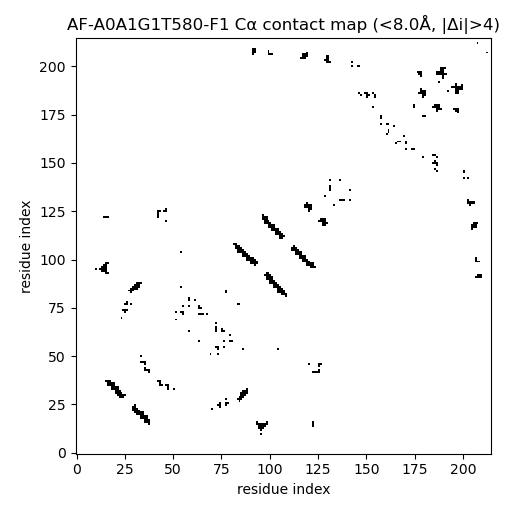Protein AF-A0A1G1T580-F1 (afdb_monomer)

Radius of gyration: 21.4 Å; Cα contacts (8 Å, |Δi|>4): 319; chains: 1; bounding box: 53×66×55 Å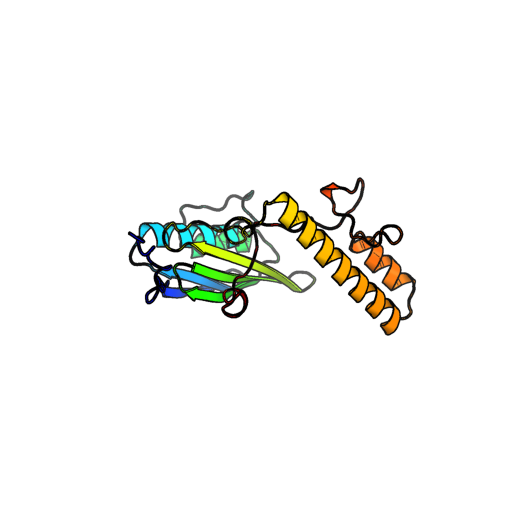

Nearest PDB structures (foldseek):
  5jen-assembly2_C  TM=5.929E-01  e=6.035E-07  Bacillus subtilis subsp. subtilis str. 168
  5jen-assembly1_A  TM=5.450E-01  e=1.549E-06  Bacillus subtilis subsp. subtilis str. 168
  4e72-assembly1_A  TM=5.969E-01  e=1.735E-05  Pseudomonas aeruginosa PAO1
  3s5t-assembly1_A-2  TM=5.469E-01  e=2.330E-05  Bacteroides fragilis NCTC 9343
  3cyg-assembly3_B  TM=5.673E-01  e=5.011E-05  Fervidobacterium nodosum Rt17-B1

Solvent-accessible surface area (backbone atoms only — not comparable to full-atom values): 12231 Å² total; per-residue (Å²): 138,83,79,81,74,82,70,85,76,78,81,64,94,42,54,58,69,50,74,43,80,49,71,54,76,45,94,82,22,42,39,37,41,77,38,53,42,45,94,57,53,71,32,20,53,48,36,38,52,50,53,52,44,64,73,36,46,93,44,65,95,46,96,63,59,84,84,50,55,72,70,52,36,48,39,49,35,41,68,72,37,89,28,45,34,32,34,41,65,46,84,48,30,66,46,70,29,32,38,15,35,39,37,43,38,34,29,54,58,102,56,79,49,74,47,78,46,40,44,28,29,36,62,84,73,32,44,74,47,34,47,61,77,75,44,94,53,56,64,70,59,47,52,51,51,51,54,51,50,51,19,52,51,50,52,51,51,54,52,49,50,44,71,75,65,67,46,66,63,62,50,49,50,52,32,60,72,50,17,48,37,82,88,79,62,33,57,38,32,36,92,81,36,96,86,72,30,22,81,69,85,62,54,64,52,49,78,48,37,72,82,69,70,78,115

pLDDT: mean 81.54, std 15.47, range [24.22, 96.5]

Secondary structure (DSSP, 8-state):
----PPPPPPP-S----EEEEEEEE-SS-EEEEEEEE-SSHHHHHHHHHHHHHHHHGGGTTS---TTS-HHHHHHHHHHH-TTEEEEEEEEEEEETTEEEEEEEEEEESSSEEEEEEEEEEETTT-PBPPHHHHSSS-HHHHHHHHHHHHHHHHHHHHHHHHHHH--HHHHHHHHHHTTEETTTTEE-BTTT-SS--BPPPPTT-----TTTS--

Foldseek 3Di:
DDDDDDDPDDDDFAFFWDWDWDWDDADQATETFTQTDGPPVVLSVLLVLVRLCVQLVVQPVPDQDPVDDSVSSNNVSCVVQVFWHYKDKDFQDTTRQKTKMWIWTWGHDPDTDIDIFIWMARNVRNDTDFLCNVDPDDPVVVLVVVQVVVLVVLLVVLVVCCVPPVDPVVSVVSCVQACQDPVVSGFADPVRDPPDGHDRDGRSTDGDHPVNVPD

Mean predicted aligned error: 9.69 Å

Sequence (215 aa):
MLVAMPGPAQPGPGLQAHVVTFSGKGRGATFKLPQVALENRAVAELINRRLLRRVIAPNVDSPIDTTGTPAQQIRQAAALDCCFSGVHYTVLLNQGALLSLELNLEYQGAYYYERTDHITFDLNTGRILTLADVVSDFPKALSGRLRGAISRRMAEEIAQAAADYGDSATVADLRQRFGWDARTRQVVFARDARQAGATEPDLNEFALSPQAVLL

Structure (mmCIF, N/CA/C/O backbone):
data_AF-A0A1G1T580-F1
#
_entry.id   AF-A0A1G1T580-F1
#
loop_
_atom_site.group_PDB
_atom_site.id
_atom_site.type_symbol
_atom_site.label_atom_id
_atom_site.label_alt_id
_atom_site.label_comp_id
_atom_site.label_asym_id
_atom_site.label_entity_id
_atom_site.label_seq_id
_atom_site.pdbx_PDB_ins_code
_atom_site.Cartn_x
_atom_site.Cartn_y
_atom_site.Cartn_z
_atom_site.occupancy
_atom_site.B_iso_or_equiv
_atom_site.auth_seq_id
_atom_site.auth_comp_id
_atom_site.auth_asym_id
_atom_site.auth_atom_id
_atom_site.pdbx_PDB_model_num
ATOM 1 N N . MET A 1 1 ? -27.446 -44.535 -3.204 1.00 34.50 1 MET A N 1
ATOM 2 C CA . MET A 1 1 ? -27.743 -43.523 -2.171 1.00 34.50 1 MET A CA 1
ATOM 3 C C . MET A 1 1 ? -26.742 -42.390 -2.367 1.00 34.50 1 MET A C 1
ATOM 5 O O . MET A 1 1 ? -25.587 -42.545 -2.003 1.00 34.50 1 MET A O 1
ATOM 9 N N . LEU A 1 2 ? -27.133 -41.346 -3.103 1.00 24.22 2 LEU A N 1
ATOM 10 C CA . LEU A 1 2 ? -26.281 -40.200 -3.445 1.00 24.22 2 LEU A CA 1
ATOM 11 C C . LEU A 1 2 ? -26.507 -39.115 -2.392 1.00 24.22 2 LEU A C 1
ATOM 13 O O . LEU A 1 2 ? -27.619 -38.612 -2.253 1.00 24.22 2 LEU A O 1
ATOM 17 N N . VAL A 1 3 ? -25.463 -38.808 -1.625 1.00 27.81 3 VAL A N 1
ATOM 18 C CA . VAL A 1 3 ? -25.454 -37.693 -0.678 1.00 27.81 3 VAL A CA 1
ATOM 19 C C . VAL A 1 3 ? -25.242 -36.418 -1.487 1.00 27.81 3 VAL A C 1
ATOM 21 O O . VAL A 1 3 ? -24.219 -36.270 -2.154 1.00 27.81 3 VAL A O 1
ATOM 24 N N . ALA A 1 4 ? -26.222 -35.517 -1.456 1.00 28.11 4 ALA A N 1
ATOM 25 C CA . ALA A 1 4 ? -26.069 -34.174 -1.990 1.00 28.11 4 ALA A CA 1
ATOM 26 C C . ALA A 1 4 ? -25.011 -33.443 -1.154 1.00 28.11 4 ALA A C 1
ATOM 28 O O . ALA A 1 4 ? -25.202 -33.230 0.044 1.00 28.11 4 ALA A O 1
ATOM 29 N N . MET A 1 5 ? -23.883 -33.089 -1.770 1.00 29.64 5 MET A N 1
ATOM 30 C CA . MET A 1 5 ? -22.954 -32.146 -1.156 1.00 29.64 5 MET A CA 1
ATOM 31 C C . MET A 1 5 ? -23.607 -30.759 -1.192 1.00 29.64 5 MET A C 1
ATOM 33 O O . MET A 1 5 ? -24.089 -30.360 -2.256 1.00 29.64 5 MET A O 1
ATOM 37 N N . PRO A 1 6 ? -23.666 -30.024 -0.068 1.00 34.38 6 PRO A N 1
ATOM 38 C CA . PRO A 1 6 ? -24.144 -28.653 -0.090 1.00 34.38 6 PRO A CA 1
ATOM 39 C C . PRO A 1 6 ? -23.208 -27.837 -0.984 1.00 34.38 6 PRO A C 1
ATOM 41 O O . PRO A 1 6 ? -21.993 -27.827 -0.781 1.00 34.38 6 PRO A O 1
ATOM 44 N N . GLY A 1 7 ? -23.778 -27.193 -2.005 1.00 37.06 7 GLY A N 1
ATOM 45 C CA . GLY A 1 7 ? -23.057 -26.213 -2.809 1.00 37.06 7 GLY A CA 1
ATOM 46 C C . GLY A 1 7 ? -22.504 -25.093 -1.919 1.00 37.06 7 GLY A C 1
ATOM 47 O O . GLY A 1 7 ? -23.034 -24.872 -0.823 1.00 37.06 7 GLY A O 1
ATOM 48 N N . PRO A 1 8 ? -21.440 -24.395 -2.352 1.00 37.09 8 PRO A N 1
ATOM 49 C CA . PRO A 1 8 ? -20.895 -23.274 -1.599 1.00 37.09 8 PRO A CA 1
ATOM 50 C C . PRO A 1 8 ? -22.020 -22.280 -1.307 1.00 37.09 8 PRO A C 1
ATOM 52 O O . PRO A 1 8 ? -22.732 -21.841 -2.212 1.00 37.09 8 PRO A O 1
ATOM 55 N N . ALA A 1 9 ? -22.214 -21.990 -0.021 1.00 37.44 9 ALA A N 1
ATOM 56 C CA . ALA A 1 9 ? -23.203 -21.032 0.437 1.00 37.44 9 ALA A CA 1
ATOM 57 C C . ALA A 1 9 ? -22.979 -19.698 -0.287 1.00 37.44 9 ALA A C 1
ATOM 59 O O . ALA A 1 9 ? -21.862 -19.176 -0.290 1.00 37.44 9 ALA A O 1
ATOM 60 N N . GLN A 1 10 ? -24.034 -19.146 -0.892 1.00 38.28 10 GLN A N 1
ATOM 61 C CA . GLN A 1 10 ? -24.011 -17.755 -1.336 1.00 38.28 10 GLN A CA 1
ATOM 62 C C . GLN A 1 10 ? -23.632 -16.885 -0.129 1.00 38.28 10 GLN A C 1
ATOM 64 O O . GLN A 1 10 ? -24.277 -17.014 0.919 1.00 38.28 10 GLN A O 1
ATOM 69 N N . PRO A 1 11 ? -22.599 -16.030 -0.229 1.00 43.38 11 PRO A N 1
ATOM 70 C CA . PRO A 1 11 ? -22.251 -15.145 0.866 1.00 43.38 11 PRO A CA 1
ATOM 71 C C . PRO A 1 11 ? -23.457 -14.240 1.125 1.00 43.38 11 PRO A C 1
ATOM 73 O O . PRO A 1 11 ? -23.958 -13.582 0.212 1.00 43.38 11 PRO A O 1
ATOM 76 N N . GLY A 1 12 ? -23.945 -14.238 2.370 1.00 41.88 12 GLY A N 1
ATOM 77 C CA . GLY A 1 12 ? -24.905 -13.239 2.839 1.00 41.88 12 GLY A CA 1
ATOM 78 C C . GLY A 1 12 ? -24.344 -11.819 2.669 1.00 41.88 12 GLY A C 1
ATOM 79 O O . GLY A 1 12 ? -23.228 -11.664 2.169 1.00 41.88 12 GLY A O 1
ATOM 80 N N . PRO A 1 13 ? -25.067 -10.762 3.084 1.00 49.81 13 PRO A N 1
ATOM 81 C CA . PRO A 1 13 ? -24.504 -9.413 3.111 1.00 49.81 13 PRO A CA 1
ATOM 82 C C . PRO A 1 13 ? -23.269 -9.436 4.022 1.00 49.81 13 PRO A C 1
ATOM 84 O O . PRO A 1 13 ? -23.378 -9.446 5.244 1.00 49.81 13 PRO A O 1
ATOM 87 N N . GLY A 1 14 ? -22.097 -9.613 3.410 1.00 67.31 14 GLY A N 1
ATOM 88 C CA . GLY A 1 14 ? -20.874 -9.967 4.116 1.00 67.31 14 GLY A CA 1
ATOM 89 C C . GLY A 1 14 ? -20.442 -8.834 5.030 1.00 67.31 14 GLY A C 1
ATOM 90 O O . GLY A 1 14 ? -20.785 -7.684 4.778 1.00 67.31 14 GLY A O 1
ATOM 91 N N . LEU A 1 15 ? -19.677 -9.157 6.073 1.00 83.12 15 LEU A N 1
ATOM 92 C CA . LEU A 1 15 ? -19.105 -8.184 7.005 1.00 83.12 15 LEU A CA 1
ATOM 93 C C . LEU A 1 15 ? -18.489 -6.991 6.245 1.00 83.12 15 LEU A C 1
ATOM 95 O O . LEU A 1 15 ? -17.664 -7.189 5.349 1.00 83.12 15 LEU A O 1
ATOM 99 N N . GLN A 1 16 ? -18.898 -5.773 6.608 1.00 91.06 16 GLN A N 1
ATOM 100 C CA . GLN A 1 16 ? -18.379 -4.509 6.076 1.00 91.06 16 GLN A CA 1
ATOM 101 C C . GLN A 1 16 ? -17.886 -3.632 7.223 1.00 91.06 16 GLN A C 1
ATOM 103 O O . GLN A 1 16 ? -18.484 -3.592 8.299 1.00 91.06 16 GLN A O 1
ATOM 108 N N . ALA A 1 17 ? -16.797 -2.911 6.983 1.00 93.12 17 ALA A N 1
ATOM 109 C CA . ALA A 1 17 ? -16.289 -1.909 7.902 1.00 93.12 17 ALA A CA 1
ATOM 110 C C . ALA A 1 17 ? -17.049 -0.589 7.753 1.00 93.12 17 ALA A C 1
ATOM 112 O O . ALA A 1 17 ? -17.342 -0.155 6.641 1.00 93.12 17 ALA A O 1
ATOM 113 N N . HIS A 1 18 ? -17.278 0.117 8.857 1.00 95.94 18 HIS A N 1
ATOM 114 C CA . HIS A 1 18 ? -17.601 1.537 8.787 1.00 95.94 18 HIS A CA 1
ATOM 115 C C . HIS A 1 18 ? -16.294 2.333 8.805 1.00 95.94 18 HIS A C 1
ATOM 117 O O . HIS A 1 18 ? -15.569 2.316 9.800 1.00 95.94 18 HIS A O 1
ATOM 123 N N . VAL A 1 19 ? -15.970 3.006 7.700 1.00 95.00 19 VAL A N 1
ATOM 124 C CA . VAL A 1 19 ? -14.721 3.766 7.550 1.00 95.00 19 VAL A CA 1
ATOM 125 C C . VAL A 1 19 ? -15.020 5.256 7.666 1.00 95.00 19 VAL A C 1
ATOM 127 O O . VAL A 1 19 ? -15.794 5.799 6.881 1.00 95.00 19 VAL A O 1
ATOM 130 N N . VAL A 1 20 ? -14.404 5.923 8.641 1.00 93.94 20 VAL A N 1
ATOM 131 C CA . VAL A 1 20 ? -14.486 7.380 8.810 1.00 93.94 20 VAL A CA 1
ATOM 132 C C . VAL A 1 20 ? -13.135 8.028 8.582 1.00 93.94 20 VAL A C 1
ATOM 134 O O . VAL A 1 20 ? -12.090 7.472 8.909 1.00 93.94 20 VAL A O 1
ATOM 137 N N . THR A 1 21 ? -13.153 9.244 8.053 1.00 93.38 21 THR A N 1
ATOM 138 C CA . THR A 1 21 ? -11.927 10.003 7.825 1.00 93.38 21 THR A CA 1
ATOM 139 C C . THR A 1 21 ? -11.492 10.712 9.099 1.00 93.38 21 THR A C 1
ATOM 141 O O . THR A 1 21 ? -12.159 11.628 9.577 1.00 93.38 21 THR A O 1
ATOM 144 N N . PHE A 1 22 ? -10.313 10.359 9.596 1.00 88.81 22 PHE A N 1
ATOM 145 C CA . PHE A 1 22 ? -9.586 11.153 10.573 1.00 88.81 22 PHE A CA 1
ATOM 146 C C . PHE A 1 22 ? -8.736 12.198 9.858 1.00 88.81 22 PHE A C 1
ATOM 148 O O . PHE A 1 22 ? -7.773 11.858 9.171 1.00 88.81 22 PHE A O 1
ATOM 155 N N . SER A 1 23 ? -9.102 13.470 10.011 1.00 90.12 23 SER A N 1
ATOM 156 C CA . SER A 1 23 ? -8.383 14.584 9.392 1.00 90.12 23 SER A CA 1
ATOM 157 C C . SER A 1 23 ? -7.586 15.386 10.410 1.00 90.12 23 SER A C 1
ATOM 159 O O . SER A 1 23 ? -8.013 15.567 11.550 1.00 90.12 23 SER A O 1
ATOM 161 N N . GLY A 1 24 ? -6.470 15.957 9.975 1.00 84.62 24 GLY A N 1
ATOM 162 C CA . GLY A 1 24 ? -5.762 16.964 10.750 1.00 84.62 24 GLY A CA 1
ATOM 163 C C . GLY A 1 24 ? -4.654 17.651 9.969 1.00 84.62 24 GLY A C 1
ATOM 164 O O . GLY A 1 24 ? -4.470 17.437 8.770 1.00 84.62 24 GLY A O 1
ATOM 165 N N . LYS A 1 25 ? -3.949 18.543 10.667 1.00 81.25 25 LYS A N 1
ATOM 166 C CA . LYS A 1 25 ? -2.855 19.346 10.120 1.00 81.25 25 LYS A CA 1
ATOM 167 C C . LYS A 1 25 ? -1.627 19.261 11.026 1.00 81.25 25 LYS A C 1
ATOM 169 O O . LYS A 1 25 ? -1.751 19.188 12.253 1.00 81.25 25 LYS A O 1
ATOM 174 N N . GLY A 1 26 ? -0.456 19.249 10.403 1.00 71.00 26 GLY A N 1
ATOM 175 C CA . GLY A 1 26 ? 0.866 19.326 11.017 1.00 71.00 26 GLY A CA 1
ATOM 176 C C . GLY A 1 26 ? 1.645 20.538 10.503 1.00 71.00 26 GLY A C 1
ATOM 177 O O . GLY A 1 26 ? 1.070 21.465 9.933 1.00 71.00 26 GLY A O 1
ATOM 178 N N . ARG A 1 27 ? 2.964 20.546 10.715 1.00 68.69 27 ARG A N 1
ATOM 179 C CA . ARG A 1 27 ? 3.854 21.636 10.290 1.00 68.69 27 ARG A CA 1
ATOM 180 C C . ARG A 1 27 ? 4.049 21.590 8.767 1.00 68.69 27 ARG A C 1
ATOM 182 O O . ARG A 1 27 ? 5.009 21.011 8.294 1.00 68.69 27 ARG A O 1
ATOM 189 N N . GLY A 1 28 ? 3.097 22.144 8.017 1.00 73.44 28 GLY A N 1
ATOM 190 C CA . GLY A 1 28 ? 3.087 22.112 6.547 1.00 73.44 28 GLY A CA 1
ATOM 191 C C . GLY A 1 28 ? 2.419 20.875 5.936 1.00 73.44 28 GLY A C 1
ATOM 192 O O . GLY A 1 28 ? 2.127 20.893 4.748 1.00 73.44 28 GLY A O 1
ATOM 193 N N . ALA A 1 29 ? 2.099 19.857 6.742 1.00 80.69 29 ALA A N 1
ATOM 194 C CA . ALA A 1 29 ? 1.454 18.635 6.270 1.00 80.69 29 ALA A CA 1
ATOM 195 C C . ALA A 1 29 ? -0.058 18.596 6.548 1.00 80.69 29 ALA A C 1
ATOM 197 O O . ALA A 1 29 ? -0.518 19.047 7.605 1.00 80.69 29 ALA A O 1
ATOM 198 N N . THR A 1 30 ? -0.836 17.987 5.653 1.00 87.12 30 THR A N 1
ATOM 199 C CA . THR A 1 30 ? -2.247 17.645 5.906 1.00 87.12 30 THR A CA 1
ATOM 200 C C . THR A 1 30 ? -2.447 16.140 5.867 1.00 87.12 30 THR A C 1
ATOM 202 O O . THR A 1 30 ? -1.880 15.455 5.030 1.00 87.12 30 THR A O 1
ATOM 205 N N . PHE A 1 31 ? -3.245 15.592 6.775 1.00 86.88 31 PHE A N 1
ATOM 206 C CA . PHE A 1 31 ? -3.490 14.153 6.799 1.00 86.88 31 PHE A CA 1
ATOM 207 C C . PHE A 1 31 ? -4.982 13.864 6.801 1.00 86.88 31 PHE A C 1
ATOM 209 O O . PHE A 1 31 ? -5.742 14.495 7.536 1.00 86.88 31 PHE A O 1
ATOM 216 N N . LYS A 1 32 ? -5.378 12.896 5.975 1.00 91.81 32 LYS A N 1
ATOM 217 C CA . LYS A 1 32 ? -6.684 12.243 5.945 1.00 91.81 32 LYS A CA 1
ATOM 218 C C . LYS A 1 32 ? -6.428 10.743 6.014 1.00 91.81 32 LYS A C 1
ATOM 220 O O . LYS A 1 32 ? -5.985 10.151 5.036 1.00 91.81 32 LYS A O 1
ATOM 225 N N . LEU A 1 33 ? -6.687 10.143 7.168 1.00 90.75 33 LEU A N 1
ATOM 226 C CA . LEU A 1 33 ? -6.479 8.717 7.393 1.00 90.75 33 LEU A CA 1
ATOM 227 C C . LEU A 1 33 ? -7.797 7.975 7.584 1.00 90.75 33 LEU A C 1
ATOM 229 O O . LEU A 1 33 ? -8.714 8.529 8.197 1.00 90.75 33 LEU A O 1
ATOM 233 N N . PRO A 1 34 ? -7.884 6.717 7.130 1.00 94.62 34 PRO A N 1
ATOM 234 C CA . PRO A 1 34 ? -9.024 5.878 7.442 1.00 94.62 34 PRO A CA 1
ATOM 235 C C . PRO A 1 34 ? -8.996 5.477 8.920 1.00 94.62 34 PRO A C 1
ATOM 237 O O . PRO A 1 34 ? -7.970 5.050 9.449 1.00 94.62 34 PRO A O 1
ATOM 240 N N . GLN A 1 35 ? -10.144 5.596 9.579 1.00 94.62 35 GLN A N 1
ATOM 241 C CA . GLN A 1 35 ? -10.445 4.980 10.866 1.00 94.62 35 GLN A CA 1
ATOM 242 C C . GLN A 1 35 ? -11.556 3.962 10.656 1.00 94.62 35 GLN A C 1
ATOM 244 O O . GLN A 1 35 ? -12.660 4.294 10.226 1.00 94.62 35 GLN A O 1
ATOM 249 N N . VAL A 1 36 ? -11.245 2.714 10.961 1.00 96.12 36 VAL A N 1
ATOM 250 C CA . VAL A 1 36 ? -12.121 1.562 10.815 1.00 96.12 36 VAL A CA 1
ATOM 251 C C . VAL A 1 36 ? -12.891 1.349 12.110 1.00 96.12 36 VAL A C 1
ATOM 253 O O . VAL A 1 36 ? -12.304 1.277 13.189 1.00 96.12 36 VAL A O 1
ATOM 256 N N . ALA A 1 37 ? -14.207 1.222 11.995 1.00 95.31 37 ALA A N 1
ATOM 257 C CA . ALA A 1 37 ? -15.099 0.774 13.050 1.00 95.31 37 ALA A CA 1
ATOM 258 C C . ALA A 1 37 ? -15.763 -0.546 12.633 1.00 95.31 37 ALA A C 1
ATOM 260 O O . ALA A 1 37 ? -16.237 -0.696 11.506 1.00 95.31 37 ALA A O 1
ATOM 261 N N . LEU A 1 38 ? -15.777 -1.501 13.563 1.00 93.75 38 LEU A N 1
ATOM 262 C CA . LEU A 1 38 ? -16.367 -2.832 13.428 1.00 93.75 38 LEU A CA 1
ATOM 263 C C . LEU A 1 38 ? -17.112 -3.178 14.717 1.00 93.75 38 LEU A C 1
ATOM 265 O O . LEU A 1 38 ? -16.808 -2.626 15.778 1.00 93.75 38 LEU A O 1
ATOM 269 N N . GLU A 1 39 ? -18.031 -4.140 14.638 1.00 93.12 39 GLU A N 1
ATOM 270 C CA . GLU A 1 39 ? -18.675 -4.721 15.824 1.00 93.12 39 GLU A CA 1
ATOM 271 C C . GLU A 1 39 ? -17.628 -5.292 16.792 1.00 93.12 39 GLU A C 1
ATOM 273 O O . GLU A 1 39 ? -17.653 -5.019 17.995 1.00 93.12 39 GLU A O 1
ATOM 278 N N . ASN A 1 40 ? -16.632 -6.006 16.254 1.00 93.12 40 ASN A N 1
ATOM 279 C CA . ASN A 1 40 ? -15.463 -6.427 17.013 1.00 93.12 40 ASN A CA 1
ATOM 280 C C . ASN A 1 40 ? -14.465 -5.265 17.160 1.00 93.12 40 ASN A C 1
ATOM 282 O O . ASN A 1 40 ? -13.594 -5.040 16.313 1.00 93.12 40 ASN A O 1
ATOM 286 N N . ARG A 1 41 ? -14.574 -4.541 18.279 1.00 95.19 41 ARG A N 1
ATOM 287 C CA . ARG A 1 41 ? -13.719 -3.383 18.590 1.00 95.19 41 ARG A CA 1
ATOM 288 C C . ARG A 1 41 ? -12.228 -3.716 18.635 1.00 95.19 41 ARG A C 1
ATOM 290 O O . ARG A 1 41 ? -11.428 -2.928 18.145 1.00 95.19 41 ARG A O 1
ATOM 297 N N . ALA A 1 42 ? -11.850 -4.884 19.154 1.00 95.31 42 ALA A N 1
ATOM 298 C CA . ALA A 1 42 ? -10.443 -5.281 19.236 1.00 95.31 42 ALA A CA 1
ATOM 299 C C . ALA A 1 42 ? -9.817 -5.452 17.840 1.00 95.31 42 ALA A C 1
ATOM 301 O O . ALA A 1 42 ? -8.666 -5.068 17.614 1.00 95.31 42 ALA A O 1
ATOM 302 N N . VAL A 1 43 ? -10.593 -5.979 16.886 1.00 95.25 43 VAL A N 1
ATOM 303 C CA . VAL A 1 43 ? -10.175 -6.093 15.484 1.00 95.25 43 VAL A CA 1
ATOM 304 C C . VAL A 1 43 ? -10.067 -4.714 14.832 1.00 95.25 43 VAL A C 1
ATOM 306 O O . VAL A 1 43 ? -9.050 -4.422 14.204 1.00 95.25 43 VAL A O 1
ATOM 309 N N . ALA A 1 44 ? -11.047 -3.831 15.044 1.00 95.06 44 ALA A N 1
ATOM 310 C CA . ALA A 1 44 ? -10.988 -2.450 14.561 1.00 95.06 44 ALA A CA 1
ATOM 311 C C . ALA A 1 44 ? -9.749 -1.697 15.089 1.00 95.06 44 ALA A C 1
ATOM 313 O O . ALA A 1 44 ? -9.010 -1.088 14.317 1.00 95.06 44 ALA A O 1
ATOM 314 N N . GLU A 1 45 ? -9.454 -1.795 16.388 1.00 94.25 45 GLU A N 1
ATOM 315 C CA . GLU A 1 45 ? -8.258 -1.203 17.003 1.00 94.25 45 GLU A CA 1
ATOM 316 C C . GLU A 1 45 ? -6.954 -1.767 16.430 1.00 94.25 45 GLU A C 1
ATOM 318 O O . GLU A 1 45 ? -5.962 -1.050 16.275 1.00 94.25 45 GLU A O 1
ATOM 323 N N . LEU A 1 46 ? -6.916 -3.065 16.126 1.00 94.81 46 LEU A N 1
ATOM 324 C CA . LEU A 1 46 ? -5.763 -3.689 15.487 1.00 94.81 46 LEU A CA 1
ATOM 325 C C . LEU A 1 46 ? -5.547 -3.153 14.064 1.00 94.81 46 LEU A C 1
ATOM 327 O O . LEU A 1 46 ? -4.413 -2.812 13.720 1.00 94.81 46 LEU A O 1
ATOM 331 N N . ILE A 1 47 ? -6.615 -3.031 13.271 1.00 95.88 47 ILE A N 1
ATOM 332 C CA . ILE A 1 47 ? -6.570 -2.451 11.921 1.00 95.88 47 ILE A CA 1
ATOM 333 C C . ILE A 1 47 ? -6.096 -0.993 11.986 1.00 95.88 47 ILE A C 1
ATOM 335 O O . ILE A 1 47 ? -5.123 -0.637 11.323 1.00 95.88 47 ILE A O 1
ATOM 339 N N . ASN A 1 48 ? -6.691 -0.170 12.852 1.00 95.31 48 ASN A N 1
ATOM 340 C CA . ASN A 1 48 ? -6.333 1.246 12.993 1.00 95.31 48 ASN A CA 1
ATOM 341 C C . ASN A 1 48 ? -4.877 1.448 13.430 1.00 95.31 48 ASN A C 1
ATOM 343 O O . ASN A 1 48 ? -4.188 2.325 12.909 1.00 95.31 48 ASN A O 1
ATOM 347 N N . ARG A 1 49 ? -4.362 0.605 14.337 1.00 91.69 49 ARG A N 1
ATOM 348 C CA . ARG A 1 49 ? -2.937 0.626 14.715 1.00 91.69 49 ARG A CA 1
ATOM 349 C C . ARG A 1 49 ? -2.023 0.270 13.547 1.00 91.69 49 ARG A C 1
ATOM 351 O O . ARG A 1 49 ? -0.964 0.875 13.407 1.00 91.69 49 ARG A O 1
ATOM 358 N N . ARG A 1 50 ? -2.404 -0.702 12.714 1.00 92.44 50 ARG A N 1
ATOM 359 C CA . ARG A 1 50 ? -1.635 -1.093 11.521 1.00 92.44 50 ARG A CA 1
ATOM 360 C C . ARG A 1 50 ? -1.637 0.004 10.456 1.00 92.44 50 ARG A C 1
ATOM 362 O O . ARG A 1 50 ? -0.576 0.304 9.919 1.00 92.44 50 ARG A O 1
ATOM 369 N N . LEU A 1 51 ? -2.784 0.642 10.221 1.00 92.94 51 LEU A N 1
ATOM 370 C CA . LEU A 1 51 ? -2.910 1.797 9.329 1.00 92.94 51 LEU A CA 1
ATOM 371 C C . LEU A 1 51 ? -2.021 2.957 9.782 1.00 92.94 51 LEU A C 1
ATOM 373 O O . LEU A 1 51 ? -1.225 3.462 8.996 1.00 92.94 51 LEU A O 1
ATOM 377 N N . LEU A 1 52 ? -2.086 3.321 11.067 1.00 90.44 52 LEU A N 1
ATOM 378 C CA . LEU A 1 52 ? -1.225 4.360 11.629 1.00 90.44 52 LEU A CA 1
ATOM 379 C C . LEU A 1 52 ? 0.255 4.012 11.453 1.00 90.44 52 LEU A C 1
ATOM 381 O O . LEU A 1 52 ? 1.023 4.849 10.987 1.00 90.44 52 LEU A O 1
ATOM 385 N N . ARG A 1 53 ? 0.640 2.765 11.763 1.00 88.00 53 ARG A N 1
ATOM 386 C CA . ARG A 1 53 ? 2.011 2.282 11.566 1.00 88.00 53 ARG A CA 1
ATOM 387 C C . ARG A 1 53 ? 2.468 2.419 10.121 1.00 88.00 53 ARG A C 1
ATOM 389 O O . ARG A 1 53 ? 3.581 2.871 9.933 1.00 88.00 53 ARG A O 1
ATOM 396 N N . ARG A 1 54 ? 1.64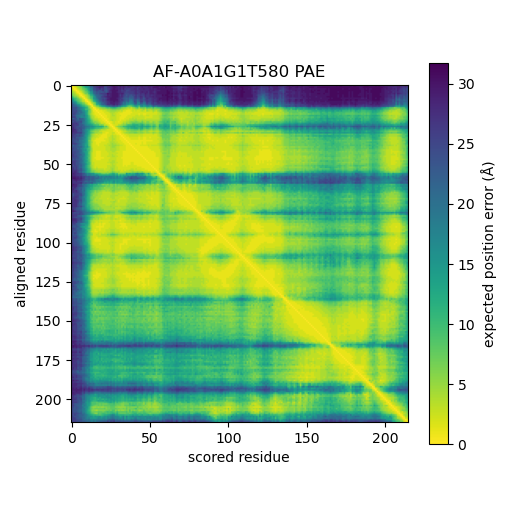9 2.088 9.117 1.00 87.38 54 ARG A N 1
ATOM 397 C CA . ARG A 1 54 ? 2.042 2.203 7.696 1.00 87.38 54 ARG A CA 1
ATOM 398 C C . ARG A 1 54 ? 2.396 3.642 7.306 1.00 87.38 54 ARG A C 1
ATOM 400 O O . ARG A 1 54 ? 3.355 3.856 6.575 1.00 87.38 54 ARG A O 1
ATOM 407 N N . VAL A 1 55 ? 1.674 4.615 7.860 1.00 85.00 55 VAL A N 1
ATOM 408 C CA . VAL A 1 55 ? 1.885 6.049 7.608 1.00 85.00 55 VAL A CA 1
ATOM 409 C C . VAL A 1 55 ? 3.153 6.560 8.291 1.00 85.00 55 VAL A C 1
ATOM 411 O O . VAL A 1 55 ? 3.891 7.340 7.702 1.00 85.00 55 VAL A O 1
ATOM 414 N N . ILE A 1 56 ? 3.432 6.116 9.521 1.00 82.31 56 ILE A N 1
ATOM 415 C CA . ILE A 1 56 ? 4.614 6.565 10.278 1.00 82.31 56 ILE A CA 1
ATOM 416 C C . ILE A 1 56 ? 5.866 5.707 10.022 1.00 82.31 56 ILE A C 1
ATOM 418 O O . ILE A 1 56 ? 6.968 6.127 10.367 1.00 82.31 56 ILE A O 1
ATOM 422 N N . ALA A 1 57 ? 5.716 4.522 9.417 1.00 70.62 57 ALA A N 1
ATOM 423 C CA . ALA A 1 57 ? 6.785 3.545 9.215 1.00 70.62 57 ALA A CA 1
ATOM 424 C C . ALA A 1 57 ? 7.979 4.011 8.366 1.00 70.62 57 ALA A C 1
ATOM 426 O O . ALA A 1 57 ? 9.076 3.527 8.619 1.00 70.62 57 ALA A O 1
ATOM 427 N N . PRO A 1 58 ? 7.865 4.958 7.419 1.00 64.62 58 PRO A N 1
ATOM 428 C CA . PRO A 1 58 ? 9.055 5.510 6.768 1.00 64.62 58 PRO A CA 1
ATOM 429 C C . PRO A 1 58 ? 10.067 6.113 7.762 1.00 64.62 58 PRO A C 1
ATOM 431 O O . PRO A 1 58 ? 11.227 6.293 7.417 1.00 64.62 58 PRO A O 1
ATOM 434 N N . ASN A 1 59 ? 9.642 6.355 9.010 1.00 56.22 59 ASN A N 1
ATOM 435 C CA . ASN A 1 59 ? 10.432 6.914 10.097 1.00 56.22 59 ASN A CA 1
ATOM 436 C C . ASN A 1 59 ? 10.581 5.964 11.314 1.00 56.22 59 ASN A C 1
ATOM 438 O O . ASN A 1 59 ? 10.874 6.464 12.397 1.00 56.22 59 ASN A O 1
ATOM 442 N N . VAL A 1 60 ? 10.360 4.632 11.214 1.00 51.78 60 VAL A N 1
ATOM 443 C CA . VAL A 1 60 ? 10.375 3.744 12.419 1.00 51.78 60 VAL A CA 1
ATOM 444 C C . VAL A 1 60 ? 11.704 3.743 13.178 1.00 51.78 60 VAL A C 1
ATOM 446 O O . VAL A 1 60 ? 11.700 3.505 14.383 1.00 51.78 60 VAL A O 1
ATOM 449 N N . ASP A 1 61 ? 12.820 4.014 12.497 1.00 56.28 61 ASP A N 1
ATOM 450 C CA . ASP A 1 61 ? 14.144 4.092 13.130 1.00 56.28 61 ASP A CA 1
ATOM 451 C C . ASP A 1 61 ? 14.355 5.411 13.901 1.00 56.28 61 ASP A C 1
ATOM 453 O O . ASP A 1 61 ? 15.370 5.601 14.570 1.00 56.28 61 ASP A O 1
ATOM 457 N N . SER A 1 62 ? 13.387 6.329 13.829 1.00 59.28 62 SER A N 1
ATOM 458 C CA . SER A 1 62 ? 13.369 7.594 14.561 1.00 59.28 62 SER A CA 1
ATOM 459 C C . SER A 1 62 ? 12.469 7.512 15.805 1.00 59.28 62 SER A C 1
ATOM 461 O O . SER A 1 62 ? 11.496 6.755 15.823 1.00 59.28 62 SER A O 1
ATOM 463 N N . PRO A 1 63 ? 12.745 8.296 16.864 1.00 67.06 63 PRO A N 1
ATOM 464 C CA . PRO A 1 63 ? 12.035 8.209 18.138 1.00 67.06 63 PRO A CA 1
ATOM 465 C C . PRO A 1 63 ? 10.621 8.809 18.042 1.00 67.06 63 PRO A C 1
ATOM 467 O O . PRO A 1 63 ? 10.380 9.936 18.470 1.00 67.06 63 PRO A O 1
ATOM 470 N N . ILE A 1 64 ? 9.673 8.063 17.475 1.00 76.44 64 ILE A N 1
ATOM 471 C CA . ILE A 1 64 ? 8.246 8.399 17.530 1.00 76.44 64 ILE A CA 1
ATOM 472 C C . ILE A 1 64 ? 7.671 7.844 18.832 1.00 76.44 64 ILE A C 1
ATOM 474 O O . ILE A 1 64 ? 7.759 6.647 19.113 1.00 76.44 64 ILE A O 1
ATOM 478 N N . ASP A 1 65 ? 7.036 8.707 19.621 1.00 79.56 65 ASP A N 1
ATOM 479 C CA . ASP A 1 65 ? 6.319 8.295 20.822 1.00 79.56 65 ASP A CA 1
ATOM 480 C C . ASP A 1 65 ? 5.033 7.548 20.443 1.00 79.56 65 ASP A C 1
ATOM 482 O O . ASP A 1 65 ? 3.985 8.136 20.168 1.00 79.56 65 ASP A O 1
ATOM 486 N N . THR A 1 66 ? 5.111 6.219 20.460 1.00 79.94 66 THR A N 1
ATOM 487 C CA . THR A 1 66 ? 3.987 5.331 20.127 1.00 79.94 66 THR A CA 1
ATOM 488 C C . THR A 1 66 ? 2.855 5.335 21.163 1.00 79.94 66 THR A C 1
ATOM 490 O O . THR A 1 66 ? 1.809 4.732 20.911 1.00 79.94 66 THR A O 1
ATOM 493 N N . THR A 1 67 ? 3.031 6.016 22.303 1.00 82.81 67 THR A N 1
ATOM 494 C CA . THR A 1 67 ? 1.999 6.167 23.342 1.00 82.81 67 THR A CA 1
ATOM 495 C C . THR A 1 67 ? 1.112 7.395 23.126 1.00 82.81 67 THR A C 1
ATOM 497 O O . THR A 1 67 ? 0.020 7.474 23.691 1.00 82.81 67 THR A O 1
ATOM 500 N N . GLY A 1 68 ? 1.531 8.327 22.264 1.00 82.56 68 GLY A N 1
ATOM 501 C CA . GLY A 1 68 ? 0.743 9.501 21.904 1.00 82.56 68 GLY A CA 1
ATOM 502 C C . GLY A 1 68 ? -0.521 9.164 21.106 1.00 82.56 68 GLY A C 1
ATOM 503 O O . GLY A 1 68 ? -0.667 8.091 20.521 1.00 82.56 68 GLY A O 1
ATOM 504 N N . THR A 1 69 ? -1.443 10.120 21.017 1.00 85.69 69 THR A N 1
ATOM 505 C CA . THR A 1 69 ? -2.612 10.032 20.124 1.00 85.69 69 THR A CA 1
ATOM 506 C C . THR A 1 69 ? -2.182 9.876 18.655 1.00 85.69 69 THR A C 1
ATOM 508 O O . THR A 1 69 ? -1.119 10.381 18.282 1.00 85.69 69 THR A O 1
ATOM 511 N N . PRO A 1 70 ? -3.008 9.284 17.768 1.00 83.62 70 PRO A N 1
ATOM 512 C CA . PRO A 1 70 ? -2.679 9.162 16.344 1.00 83.62 70 PRO A CA 1
ATOM 513 C C . PRO A 1 70 ? -2.246 10.484 15.693 1.00 83.62 70 PRO A C 1
ATOM 515 O O . PRO A 1 70 ? -1.250 10.525 14.980 1.00 83.62 70 PRO A O 1
ATOM 518 N N . ALA A 1 71 ? -2.921 11.598 16.006 1.00 83.31 71 ALA A N 1
ATOM 519 C CA . ALA A 1 71 ? -2.511 12.919 15.524 1.00 83.31 71 ALA A CA 1
ATOM 520 C C . ALA A 1 71 ? -1.128 13.351 16.032 1.00 83.31 71 ALA A C 1
ATOM 522 O O . ALA A 1 71 ? -0.394 14.000 15.292 1.00 83.31 71 ALA A O 1
ATOM 523 N N . GLN A 1 72 ? -0.766 13.044 17.282 1.00 85.81 72 GLN A N 1
ATOM 524 C CA . GLN A 1 72 ? 0.574 13.341 17.796 1.00 85.81 72 GLN A CA 1
ATOM 525 C C . GLN A 1 72 ? 1.632 12.509 17.070 1.00 85.81 72 GLN A C 1
ATOM 527 O O . GLN A 1 72 ? 2.619 13.085 16.624 1.00 85.81 72 GLN A O 1
ATOM 532 N N . GLN A 1 73 ? 1.388 11.211 16.877 1.00 86.38 73 GLN A N 1
ATOM 533 C CA . GLN A 1 73 ? 2.311 10.317 16.170 1.00 86.38 73 GLN A CA 1
ATOM 534 C C . GLN A 1 73 ? 2.542 10.762 14.721 1.00 86.38 73 GLN A C 1
ATOM 536 O O . GLN A 1 73 ? 3.684 10.873 14.288 1.00 86.38 73 GLN A O 1
ATOM 541 N N . ILE A 1 74 ? 1.477 11.113 13.992 1.00 83.25 74 ILE A N 1
ATOM 542 C CA . ILE A 1 74 ? 1.585 11.615 12.611 1.00 83.25 74 ILE A CA 1
ATOM 543 C C . ILE A 1 74 ? 2.334 12.947 12.571 1.00 83.25 74 ILE A C 1
ATOM 545 O O . ILE A 1 74 ? 3.174 13.148 11.704 1.00 83.25 74 ILE A O 1
ATOM 549 N N . ARG A 1 75 ? 2.066 13.864 13.512 1.00 83.12 75 ARG A N 1
ATOM 550 C CA . ARG A 1 75 ? 2.788 15.144 13.575 1.00 83.12 75 ARG A CA 1
ATOM 551 C C . ARG A 1 75 ? 4.272 14.967 13.882 1.00 83.12 75 ARG A C 1
ATOM 553 O O . ARG A 1 75 ? 5.069 15.726 13.348 1.00 83.12 75 ARG A O 1
ATOM 560 N N . GLN A 1 76 ? 4.632 14.007 14.732 1.00 83.75 76 GLN A N 1
ATOM 561 C CA . GLN A 1 76 ? 6.030 13.673 15.004 1.00 83.75 76 GLN A CA 1
ATOM 562 C C . GLN A 1 76 ? 6.693 13.061 13.767 1.00 83.75 76 GLN A C 1
ATOM 564 O O . GLN A 1 76 ? 7.750 13.534 13.369 1.00 83.75 76 GLN A O 1
ATOM 569 N N . ALA A 1 77 ? 6.040 12.099 13.106 1.00 81.38 77 ALA A N 1
ATOM 570 C CA . ALA A 1 77 ? 6.530 11.511 11.858 1.00 81.38 77 ALA A CA 1
ATOM 571 C C . ALA A 1 77 ? 6.742 12.574 10.764 1.00 81.38 77 ALA A C 1
ATOM 573 O O . ALA A 1 77 ? 7.814 12.655 10.178 1.00 81.38 77 ALA A O 1
ATOM 574 N N . ALA A 1 78 ? 5.759 13.456 10.562 1.00 80.94 78 ALA A N 1
ATOM 575 C CA . ALA A 1 78 ? 5.836 14.560 9.606 1.00 80.94 78 ALA A CA 1
ATOM 576 C C . ALA A 1 78 ? 6.925 15.593 9.943 1.00 80.94 78 ALA A C 1
ATOM 578 O O . ALA A 1 78 ? 7.370 16.323 9.070 1.00 80.94 78 ALA A O 1
ATOM 579 N N . ALA A 1 79 ? 7.333 15.707 11.211 1.00 80.38 79 ALA A N 1
ATOM 580 C CA . ALA A 1 79 ? 8.422 16.599 11.605 1.00 80.38 79 ALA A CA 1
ATOM 581 C C . ALA A 1 79 ? 9.812 15.984 11.364 1.00 80.38 79 ALA A C 1
ATOM 583 O O . ALA A 1 79 ? 10.791 16.726 11.310 1.00 80.38 79 ALA A O 1
ATOM 584 N N . LEU A 1 80 ? 9.894 14.654 11.261 1.00 79.19 80 LEU A N 1
ATOM 585 C CA . LEU A 1 80 ? 11.127 13.908 10.996 1.00 79.19 80 LEU A CA 1
ATOM 586 C C . LEU A 1 80 ? 11.393 13.771 9.494 1.00 79.19 80 LEU A C 1
ATOM 588 O O . LEU A 1 80 ? 12.544 13.803 9.069 1.00 79.19 80 LEU A O 1
ATOM 592 N N . ASP A 1 81 ? 10.331 13.676 8.700 1.00 77.88 81 ASP A N 1
ATOM 593 C CA . ASP A 1 81 ? 10.407 13.604 7.247 1.00 77.88 81 ASP A CA 1
ATOM 594 C C . ASP A 1 81 ? 10.267 15.003 6.637 1.00 77.88 81 ASP A C 1
ATOM 596 O O . ASP A 1 81 ? 9.170 15.554 6.542 1.00 77.88 81 ASP A O 1
ATOM 600 N N . CYS A 1 82 ? 11.394 15.601 6.240 1.00 74.25 82 CYS A N 1
ATOM 601 C CA . CYS A 1 82 ? 11.445 16.986 5.763 1.00 74.25 82 CYS A CA 1
ATOM 602 C C . CYS A 1 82 ? 10.634 17.245 4.487 1.00 74.25 82 CYS A C 1
ATOM 604 O O . CYS A 1 82 ? 10.374 18.408 4.172 1.00 74.25 82 CYS A O 1
ATOM 606 N N . CYS A 1 83 ? 10.244 16.189 3.773 1.00 84.81 83 CYS A N 1
ATOM 607 C CA . CYS A 1 83 ? 9.487 16.286 2.539 1.00 84.81 83 CYS A CA 1
ATOM 608 C C . CYS A 1 83 ? 8.028 15.862 2.721 1.00 84.81 83 CYS A C 1
ATOM 610 O O . CYS A 1 83 ? 7.237 16.154 1.839 1.00 84.81 83 CYS A O 1
ATOM 612 N N . PHE A 1 84 ? 7.624 15.201 3.807 1.00 86.06 84 PHE A N 1
ATOM 613 C CA . PHE A 1 84 ? 6.245 14.722 3.948 1.00 86.06 84 PHE A CA 1
ATOM 614 C C . PHE A 1 84 ? 5.231 15.881 4.018 1.00 86.06 84 PHE A C 1
ATOM 616 O O . PHE A 1 84 ? 5.205 16.655 4.978 1.00 86.06 84 PHE A O 1
ATOM 623 N N . SER A 1 85 ? 4.355 15.979 3.015 1.00 87.50 85 SER A N 1
ATOM 624 C CA . SER A 1 85 ? 3.338 17.033 2.889 1.00 87.50 85 SER A CA 1
ATOM 625 C C . SER A 1 85 ? 1.919 16.520 3.115 1.00 87.50 85 SER A C 1
ATOM 627 O O . SER A 1 85 ? 1.024 17.299 3.464 1.00 87.50 85 SER A O 1
ATOM 629 N N . GLY A 1 86 ? 1.687 15.214 3.002 1.00 88.81 86 GLY A N 1
ATOM 630 C CA . GLY A 1 86 ? 0.391 14.691 3.383 1.00 88.81 86 GLY A CA 1
ATOM 631 C C . GLY A 1 86 ? 0.129 13.226 3.134 1.00 88.81 86 GLY A C 1
ATOM 632 O O . GLY A 1 86 ? 0.969 12.469 2.664 1.00 88.81 86 GLY A O 1
ATOM 633 N N . VAL A 1 87 ? -1.079 12.828 3.518 1.00 91.31 87 VAL A N 1
ATOM 634 C CA . VAL A 1 87 ? -1.602 11.491 3.257 1.00 91.31 87 VAL A CA 1
ATOM 635 C C . VAL A 1 87 ? -3.101 11.544 3.011 1.00 91.31 87 VAL A C 1
ATOM 637 O O . VAL A 1 87 ? -3.849 12.207 3.743 1.00 91.31 87 VAL A O 1
ATOM 640 N N . HIS A 1 88 ? -3.540 10.815 1.995 1.00 93.44 88 HIS A N 1
ATOM 641 C CA . HIS A 1 88 ? -4.934 10.605 1.635 1.00 93.44 88 HIS A CA 1
ATOM 642 C C . HIS A 1 88 ? -5.211 9.116 1.453 1.00 93.44 88 HIS A C 1
ATOM 644 O O . HIS A 1 88 ? -4.286 8.310 1.372 1.00 93.44 88 HIS A O 1
ATOM 650 N N . TYR A 1 89 ? -6.488 8.738 1.418 1.00 95.69 89 TYR A N 1
ATOM 651 C CA . TYR A 1 89 ? -6.866 7.351 1.190 1.00 95.69 89 TYR A CA 1
ATOM 652 C C . TYR A 1 89 ? -8.102 7.225 0.311 1.00 95.69 89 TYR A C 1
ATOM 654 O O . TYR A 1 89 ? -8.970 8.103 0.314 1.00 95.69 89 TYR A O 1
ATOM 662 N N . THR A 1 90 ? -8.195 6.080 -0.355 1.00 96.19 90 THR A N 1
ATOM 663 C CA . THR A 1 90 ? -9.363 5.642 -1.117 1.00 96.19 90 THR A CA 1
ATOM 664 C C . THR A 1 90 ? -9.764 4.249 -0.644 1.00 96.19 90 THR A C 1
ATOM 666 O O . THR A 1 90 ? -8.917 3.374 -0.472 1.00 96.19 90 THR A O 1
ATOM 669 N N . VAL A 1 91 ? -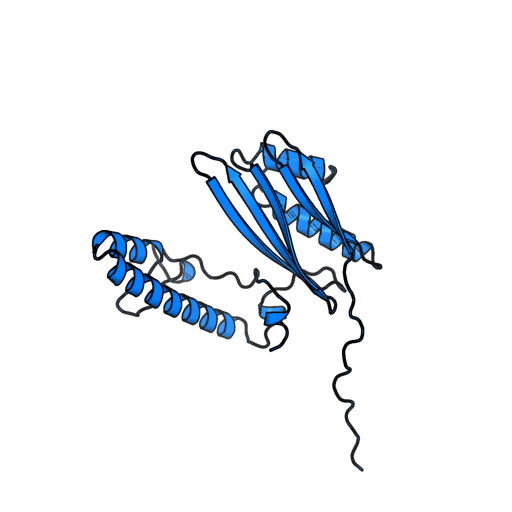11.061 4.024 -0.423 1.00 95.50 91 VAL A N 1
ATOM 670 C CA . VAL A 1 91 ? -11.595 2.671 -0.203 1.00 95.50 91 VAL A CA 1
ATOM 671 C C . VAL A 1 91 ? -11.789 2.013 -1.560 1.00 95.50 91 VAL A C 1
ATOM 673 O O . VAL A 1 91 ? -12.638 2.446 -2.334 1.00 95.50 91 VAL A O 1
ATOM 676 N N . LEU A 1 92 ? -11.000 0.978 -1.842 1.00 94.56 92 LEU A N 1
ATOM 677 C CA . LEU A 1 92 ? -11.081 0.227 -3.093 1.00 94.56 92 LEU A CA 1
ATOM 678 C C . LEU A 1 92 ? -12.113 -0.897 -3.000 1.00 94.56 92 LEU A C 1
ATOM 680 O O . LEU A 1 92 ? -12.872 -1.121 -3.937 1.00 94.56 92 LEU A O 1
ATOM 684 N N . LEU A 1 93 ? -12.172 -1.574 -1.850 1.00 93.56 93 LEU A N 1
ATOM 685 C CA . LEU A 1 93 ? -13.109 -2.659 -1.571 1.00 93.56 93 LEU A CA 1
ATOM 686 C C . LEU A 1 93 ? -13.522 -2.617 -0.101 1.00 93.56 93 LEU A C 1
ATOM 688 O O . LEU A 1 93 ? -12.673 -2.449 0.767 1.00 93.56 93 LEU A O 1
ATOM 692 N N . ASN A 1 94 ? -14.805 -2.814 0.187 1.00 93.88 94 ASN A N 1
ATOM 693 C CA . ASN A 1 94 ? -15.318 -2.961 1.549 1.00 93.88 94 ASN A CA 1
ATOM 694 C C . ASN A 1 94 ? -16.538 -3.887 1.542 1.00 93.88 94 ASN A C 1
ATOM 696 O O . ASN A 1 94 ? -17.679 -3.438 1.606 1.00 93.88 94 ASN A O 1
ATOM 700 N N . GLN A 1 95 ? -16.295 -5.180 1.346 1.00 90.75 95 GLN A N 1
ATOM 701 C CA . GLN A 1 95 ? -17.340 -6.195 1.227 1.00 90.75 95 GLN A CA 1
ATOM 702 C C . GLN A 1 95 ? -16.781 -7.586 1.517 1.00 90.75 95 GLN A C 1
ATOM 704 O O . GLN A 1 95 ? -15.590 -7.830 1.341 1.00 90.75 95 GLN A O 1
ATOM 709 N N . GLY A 1 96 ? -17.648 -8.516 1.925 1.00 87.88 96 GLY A N 1
ATOM 710 C CA . GLY A 1 96 ? -17.269 -9.927 2.054 1.00 87.88 96 GLY A CA 1
ATOM 711 C C . GLY A 1 96 ? -16.188 -10.186 3.106 1.00 87.88 96 GLY A C 1
ATOM 712 O O . GLY A 1 96 ? -15.341 -11.043 2.896 1.00 87.88 96 GLY A O 1
ATOM 713 N N . ALA A 1 97 ? -16.198 -9.433 4.211 1.00 92.12 97 ALA A N 1
ATOM 714 C CA . ALA A 1 97 ? -15.153 -9.443 5.233 1.00 92.12 97 ALA A CA 1
ATOM 715 C C . ALA A 1 97 ? -13.764 -8.994 4.743 1.00 92.12 97 ALA A C 1
ATOM 717 O O . ALA A 1 97 ? -12.767 -9.259 5.411 1.00 92.12 97 ALA A O 1
ATOM 718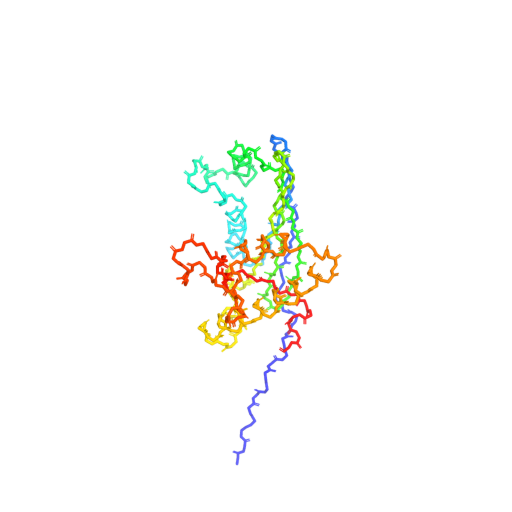 N N . LEU A 1 98 ? -13.689 -8.280 3.619 1.00 93.31 98 LEU A N 1
ATOM 719 C CA . LEU A 1 98 ? -12.458 -7.693 3.104 1.00 93.31 98 LEU A CA 1
ATOM 720 C C . LEU A 1 98 ? -12.561 -6.171 3.068 1.00 93.31 98 LEU A C 1
ATOM 722 O O . LEU A 1 98 ? -13.571 -5.612 2.636 1.00 93.31 98 LEU A O 1
ATOM 726 N N . LEU A 1 99 ? -11.479 -5.510 3.474 1.00 95.19 99 LEU A N 1
ATOM 727 C CA . LEU A 1 99 ? -11.288 -4.072 3.316 1.00 95.19 99 LEU A CA 1
ATOM 728 C C . LEU A 1 99 ? -9.973 -3.821 2.583 1.00 95.19 99 LEU A C 1
ATOM 730 O O . LEU A 1 99 ? -8.909 -4.066 3.143 1.00 95.19 99 LEU A O 1
ATOM 734 N N . SER A 1 100 ? -10.047 -3.324 1.351 1.00 95.69 100 SER A N 1
ATOM 735 C CA . SER A 1 100 ? -8.886 -2.905 0.565 1.00 95.69 100 SER A CA 1
ATOM 736 C C . SER A 1 100 ? -8.852 -1.385 0.466 1.00 95.69 100 SER A C 1
ATOM 738 O O . SER A 1 100 ? -9.862 -0.742 0.162 1.00 95.69 100 SER A O 1
ATOM 740 N N . LEU A 1 101 ? -7.692 -0.817 0.767 1.00 96.50 101 LEU A N 1
ATOM 741 C CA . LEU A 1 101 ? -7.442 0.612 0.826 1.00 96.50 101 LEU A CA 1
ATOM 742 C C . LEU A 1 101 ? -6.236 0.944 -0.046 1.00 96.50 101 LEU A C 1
ATOM 744 O O . LEU A 1 101 ? -5.240 0.222 -0.060 1.00 96.50 101 LEU A O 1
ATOM 748 N N . GLU A 1 102 ? -6.325 2.085 -0.704 1.00 95.19 102 GLU A N 1
ATOM 749 C CA . GLU A 1 102 ? -5.186 2.795 -1.261 1.00 95.19 102 GLU A CA 1
ATOM 750 C C . GLU A 1 102 ? -4.820 3.933 -0.314 1.00 95.19 102 GLU A C 1
ATOM 752 O O . GLU A 1 102 ? -5.705 4.664 0.136 1.00 95.19 102 GLU A O 1
ATOM 757 N N . LEU A 1 103 ? -3.536 4.081 -0.006 1.00 94.12 103 LEU A N 1
ATOM 758 C CA . LEU A 1 103 ? -2.978 5.197 0.742 1.00 94.12 103 LEU A CA 1
ATOM 759 C C . LEU A 1 103 ? -2.046 5.971 -0.188 1.00 94.12 103 LEU A C 1
ATOM 761 O O . LEU A 1 103 ? -1.059 5.421 -0.658 1.00 94.12 103 LEU A O 1
ATOM 765 N N . ASN A 1 104 ? -2.327 7.247 -0.419 1.00 94.31 104 ASN A N 1
ATOM 766 C CA . ASN A 1 104 ? -1.464 8.127 -1.201 1.00 94.31 104 ASN A CA 1
ATOM 767 C C . ASN A 1 104 ? -0.700 9.028 -0.234 1.00 94.31 104 ASN A C 1
ATOM 769 O O . ASN A 1 104 ? -1.312 9.826 0.477 1.00 94.31 104 ASN A O 1
ATOM 773 N N . LEU A 1 105 ? 0.616 8.842 -0.154 1.00 91.25 105 LEU A N 1
ATOM 774 C CA . LEU A 1 105 ? 1.533 9.638 0.650 1.00 91.25 105 LEU A CA 1
ATOM 775 C C . LEU A 1 105 ? 2.200 10.675 -0.250 1.00 91.25 105 LEU A C 1
ATOM 777 O O . LEU A 1 105 ? 2.837 10.331 -1.243 1.00 91.25 105 LEU A O 1
ATOM 781 N N . GLU A 1 106 ? 2.072 11.939 0.119 1.00 91.06 106 GLU A N 1
ATOM 782 C CA . GLU A 1 106 ? 2.569 13.067 -0.654 1.00 91.06 106 GLU A CA 1
ATOM 783 C C . GLU A 1 106 ? 3.850 13.614 -0.034 1.00 91.06 106 GLU A C 1
ATOM 785 O O . GLU A 1 106 ? 3.932 13.826 1.184 1.00 91.06 106 GLU A O 1
ATOM 790 N N . TYR A 1 107 ? 4.829 13.883 -0.894 1.00 89.50 107 TYR A N 1
ATOM 791 C CA . TYR A 1 107 ? 6.112 14.451 -0.527 1.00 89.50 107 TYR A CA 1
ATOM 792 C C . TYR A 1 107 ? 6.414 15.691 -1.375 1.00 89.50 107 TYR A C 1
ATOM 794 O O . TYR A 1 107 ? 6.439 15.643 -2.605 1.00 89.50 107 TYR A O 1
ATOM 802 N N . GLN A 1 108 ? 6.695 16.810 -0.717 1.00 88.62 108 GLN A N 1
ATOM 803 C CA . GLN A 1 108 ? 7.050 18.084 -1.320 1.00 88.62 108 GLN A CA 1
ATOM 804 C C . GLN A 1 108 ? 8.457 18.509 -0.878 1.00 88.62 108 GLN A C 1
ATOM 806 O O . GLN A 1 108 ? 8.639 19.169 0.143 1.00 88.62 108 GLN A O 1
ATOM 811 N N . GLY A 1 109 ? 9.457 18.119 -1.673 1.00 85.75 109 GLY A N 1
ATOM 812 C CA . GLY A 1 109 ? 10.852 18.547 -1.531 1.00 85.75 109 GLY A CA 1
ATOM 813 C C . GLY A 1 109 ? 11.276 19.481 -2.667 1.00 85.75 109 GLY A C 1
ATOM 814 O O . GLY A 1 109 ? 10.510 20.335 -3.107 1.00 85.75 109 GLY A O 1
ATOM 815 N N . ALA A 1 110 ? 12.493 19.291 -3.192 1.00 88.06 110 ALA A N 1
ATOM 816 C CA . ALA A 1 110 ? 12.939 19.972 -4.418 1.00 88.06 110 ALA A CA 1
ATOM 817 C C . ALA A 1 110 ? 12.039 19.659 -5.629 1.00 88.06 110 ALA A C 1
ATOM 819 O O . ALA A 1 110 ? 11.887 20.486 -6.525 1.00 88.06 110 ALA A O 1
ATOM 820 N N . TYR A 1 111 ? 11.425 18.475 -5.618 1.00 86.19 111 TYR A N 1
ATOM 821 C CA . TYR A 1 111 ? 10.390 18.052 -6.547 1.00 86.19 111 TYR A CA 1
ATOM 822 C C . TYR A 1 111 ? 9.235 17.442 -5.758 1.00 86.19 111 TYR A C 1
ATOM 824 O O . TYR A 1 111 ? 9.421 16.949 -4.641 1.00 86.19 111 TYR A O 1
ATOM 832 N N . TYR A 1 112 ? 8.049 17.489 -6.353 1.00 87.50 112 TYR A N 1
ATOM 833 C CA . TYR A 1 112 ? 6.896 16.763 -5.853 1.00 87.50 112 TYR A CA 1
ATOM 834 C C . TYR A 1 112 ? 7.024 15.278 -6.201 1.00 87.50 112 TYR A C 1
ATOM 836 O O . TYR A 1 112 ? 7.405 14.935 -7.322 1.00 87.50 112 TYR A O 1
ATOM 844 N N . TYR A 1 113 ? 6.712 14.414 -5.244 1.00 87.00 113 TYR A N 1
ATOM 845 C CA . TYR A 1 113 ? 6.669 12.971 -5.423 1.00 87.00 113 TYR A CA 1
ATOM 846 C C . TYR A 1 113 ? 5.530 12.387 -4.587 1.00 87.00 113 TYR A C 1
ATOM 848 O O . TYR A 1 113 ? 5.314 12.794 -3.447 1.00 87.00 113 TYR A O 1
ATOM 856 N N . GLU A 1 114 ? 4.831 11.404 -5.142 1.00 90.62 114 GLU A N 1
ATOM 857 C CA . GLU A 1 114 ? 3.802 10.640 -4.444 1.00 90.62 114 GLU A CA 1
ATOM 858 C C . GLU A 1 114 ? 4.232 9.181 -4.323 1.00 90.62 114 GLU A C 1
ATOM 860 O O . GLU A 1 114 ? 4.815 8.609 -5.247 1.00 90.62 114 GLU A O 1
ATOM 865 N N . ARG A 1 115 ? 3.898 8.565 -3.191 1.00 88.50 115 ARG A N 1
ATOM 866 C CA . ARG A 1 115 ? 3.969 7.119 -3.002 1.00 88.50 115 ARG A CA 1
ATOM 867 C C . ARG A 1 115 ? 2.567 6.585 -2.759 1.00 88.50 115 ARG A C 1
ATOM 869 O O . ARG A 1 115 ? 1.922 6.981 -1.790 1.00 88.50 115 ARG A O 1
ATOM 876 N N . THR A 1 116 ? 2.132 5.663 -3.601 1.00 91.38 116 THR A N 1
ATOM 877 C CA . THR A 1 116 ? 0.886 4.927 -3.399 1.00 91.38 116 THR A CA 1
ATOM 878 C C . THR A 1 116 ? 1.202 3.600 -2.725 1.00 91.38 116 THR A C 1
ATOM 880 O O . THR A 1 116 ? 1.994 2.832 -3.263 1.00 91.38 116 THR A O 1
ATOM 883 N N . ASP A 1 117 ? 0.578 3.350 -1.575 1.00 91.38 117 ASP A N 1
ATOM 884 C CA . ASP A 1 117 ? 0.612 2.066 -0.882 1.00 91.38 117 ASP A CA 1
ATOM 885 C C . ASP A 1 117 ? -0.770 1.395 -0.972 1.00 91.38 117 ASP A C 1
ATOM 887 O O . ASP A 1 117 ? -1.790 2.012 -0.646 1.00 91.38 117 ASP A O 1
ATOM 891 N N . HIS A 1 118 ? -0.825 0.106 -1.300 1.00 93.38 118 HIS A N 1
ATOM 892 C CA . HIS A 1 118 ? -2.048 -0.700 -1.194 1.00 93.38 118 HIS A CA 1
ATOM 893 C C . HIS A 1 118 ? -2.034 -1.606 0.038 1.00 93.38 118 HIS A C 1
ATOM 895 O O . HIS A 1 118 ? -1.034 -2.238 0.380 1.00 93.38 118 HIS A O 1
ATOM 901 N N . ILE A 1 119 ? -3.169 -1.693 0.731 1.00 93.94 119 ILE A N 1
ATOM 902 C CA . ILE A 1 119 ? -3.307 -2.547 1.913 1.00 93.94 119 ILE A CA 1
ATOM 903 C C . ILE A 1 119 ? -4.680 -3.205 1.954 1.00 93.94 119 ILE A C 1
ATOM 905 O O . ILE A 1 119 ? -5.712 -2.544 1.850 1.00 93.94 119 ILE A O 1
ATOM 909 N N . THR A 1 120 ? -4.690 -4.523 2.144 1.00 95.19 120 THR A N 1
ATOM 910 C CA . THR A 1 120 ? -5.918 -5.318 2.210 1.00 95.19 120 THR A CA 1
ATOM 911 C C . THR A 1 120 ? -6.009 -6.034 3.553 1.00 95.19 120 THR A C 1
ATOM 913 O O . THR A 1 120 ? -5.066 -6.699 3.976 1.00 95.19 120 THR A O 1
ATOM 916 N N . PHE A 1 121 ? -7.146 -5.901 4.231 1.00 95.31 121 PHE A N 1
ATOM 917 C CA . PHE A 1 121 ? -7.431 -6.494 5.532 1.00 95.31 121 PHE A CA 1
ATOM 918 C C . PHE A 1 121 ? -8.522 -7.558 5.440 1.00 95.31 121 PHE A C 1
ATOM 920 O O . PHE A 1 121 ? -9.544 -7.346 4.789 1.00 95.31 121 PHE A O 1
ATOM 927 N N . ASP A 1 122 ? -8.343 -8.645 6.188 1.00 94.94 122 ASP A N 1
ATOM 928 C CA . ASP A 1 122 ? -9.441 -9.514 6.619 1.00 94.94 122 ASP A CA 1
ATOM 929 C C . ASP A 1 122 ? -10.115 -8.892 7.850 1.00 94.94 122 ASP A C 1
ATOM 931 O O . ASP A 1 122 ? -9.489 -8.718 8.898 1.00 94.94 122 ASP A O 1
ATOM 935 N N . LEU A 1 123 ? -11.396 -8.550 7.729 1.00 95.69 123 LEU A N 1
ATOM 936 C CA . LEU A 1 123 ? -12.192 -7.890 8.763 1.00 95.69 123 LEU A CA 1
ATOM 937 C C . LEU A 1 123 ? -12.571 -8.813 9.928 1.00 95.69 123 LEU A C 1
ATOM 939 O O . LEU A 1 123 ? -12.970 -8.310 10.976 1.00 95.69 123 LEU A O 1
ATOM 943 N N . ASN A 1 124 ? -12.422 -10.135 9.793 1.00 94.38 124 ASN A N 1
ATOM 944 C CA . ASN A 1 124 ? -12.666 -11.068 10.898 1.00 94.38 124 ASN A CA 1
ATOM 945 C C . ASN A 1 124 ? -11.503 -11.084 11.892 1.00 94.38 124 ASN A C 1
ATOM 947 O O . ASN A 1 124 ? -11.703 -11.177 13.102 1.00 94.38 124 ASN A O 1
ATOM 951 N N . THR A 1 125 ? -10.275 -11.010 11.376 1.00 95.19 125 THR A N 1
ATOM 952 C CA . THR A 1 125 ? -9.042 -11.174 12.164 1.00 95.19 125 THR A CA 1
ATOM 953 C C . THR A 1 125 ? -8.248 -9.876 12.309 1.00 95.19 125 THR A C 1
ATOM 955 O O . THR A 1 125 ? -7.347 -9.767 13.143 1.00 95.19 125 THR A O 1
ATOM 958 N N . GLY A 1 126 ? -8.547 -8.883 11.473 1.00 93.69 126 GLY A N 1
ATOM 959 C CA . GLY A 1 126 ? -7.790 -7.647 11.315 1.00 93.69 126 GLY A CA 1
ATOM 960 C C . GLY A 1 126 ? -6.450 -7.833 10.614 1.00 93.69 126 GLY A C 1
ATOM 961 O O . GLY A 1 126 ? -5.667 -6.881 10.570 1.00 93.69 126 GLY A O 1
ATOM 962 N N . ARG A 1 127 ? -6.131 -9.043 10.134 1.00 94.81 127 ARG A N 1
ATOM 963 C CA . ARG A 1 127 ? -4.853 -9.400 9.502 1.00 94.81 127 ARG A CA 1
ATOM 964 C C . ARG A 1 127 ? -4.700 -8.682 8.161 1.00 94.81 127 ARG A C 1
ATOM 966 O O . ARG A 1 127 ? -5.659 -8.596 7.404 1.00 94.81 127 ARG A O 1
ATOM 973 N N . ILE A 1 128 ? -3.488 -8.202 7.878 1.00 94.00 128 ILE A N 1
ATOM 974 C CA . ILE A 1 128 ? -3.121 -7.744 6.533 1.00 94.00 128 ILE A CA 1
ATOM 975 C C . ILE A 1 128 ? -2.925 -8.990 5.681 1.00 94.00 128 ILE A C 1
ATOM 977 O O . ILE A 1 128 ? -2.144 -9.866 6.055 1.00 94.00 128 ILE A O 1
ATOM 981 N N . LEU A 1 129 ? -3.661 -9.079 4.586 1.00 92.12 129 LEU A N 1
ATOM 982 C CA . LEU A 1 129 ? -3.503 -10.142 3.612 1.00 92.12 129 LEU A CA 1
ATOM 983 C C . LEU A 1 129 ? -2.322 -9.819 2.700 1.00 92.12 129 LEU A C 1
ATOM 985 O O . LEU A 1 129 ? -2.045 -8.655 2.422 1.00 92.12 129 LEU A O 1
ATOM 989 N N . THR A 1 130 ? -1.653 -10.862 2.230 1.00 88.88 130 THR A N 1
ATOM 990 C CA . THR A 1 130 ? -0.696 -10.819 1.123 1.00 88.88 130 THR A CA 1
ATOM 991 C C . THR A 1 130 ? -1.374 -11.332 -0.141 1.00 88.88 130 THR A C 1
ATOM 993 O O . THR A 1 130 ? -2.408 -11.999 -0.069 1.00 88.88 130 THR A O 1
ATOM 996 N N . LEU A 1 131 ? -0.795 -11.077 -1.313 1.00 85.00 131 LEU A N 1
ATOM 997 C CA . LEU A 1 131 ? -1.351 -11.595 -2.560 1.00 85.00 131 LEU A CA 1
ATOM 998 C C . LEU A 1 131 ? -1.449 -13.128 -2.520 1.00 85.00 131 LEU A C 1
ATOM 1000 O O . LEU A 1 131 ? -2.436 -13.696 -2.980 1.00 85.00 131 LEU A O 1
ATOM 1004 N N . ALA A 1 132 ? -0.469 -13.788 -1.894 1.00 83.50 132 ALA A N 1
ATOM 1005 C CA . ALA A 1 132 ? -0.438 -15.237 -1.705 1.00 83.50 132 ALA A CA 1
ATOM 1006 C C . ALA A 1 132 ? -1.536 -15.776 -0.766 1.00 83.50 132 ALA A C 1
ATOM 1008 O O . ALA A 1 132 ? -1.843 -16.960 -0.834 1.00 83.50 132 ALA A O 1
ATOM 1009 N N . ASP A 1 133 ? -2.136 -14.942 0.091 1.00 84.88 133 ASP A N 1
ATOM 1010 C CA . ASP A 1 133 ? -3.308 -15.337 0.886 1.00 84.88 133 ASP A CA 1
ATOM 1011 C C . ASP A 1 133 ? -4.596 -15.380 0.047 1.00 84.88 133 ASP A C 1
ATOM 1013 O O . ASP A 1 133 ? -5.574 -15.997 0.464 1.00 84.88 133 ASP A O 1
ATOM 1017 N N . VAL A 1 134 ? -4.620 -14.699 -1.105 1.00 82.88 134 VAL A N 1
ATOM 1018 C CA . VAL A 1 134 ? -5.834 -14.504 -1.918 1.00 82.88 134 VAL A CA 1
ATOM 1019 C C . VAL A 1 134 ? -5.800 -15.311 -3.213 1.00 82.88 134 VAL A C 1
ATOM 1021 O O . VAL A 1 134 ? -6.845 -15.728 -3.705 1.00 82.88 134 VAL A O 1
ATOM 1024 N N . VAL A 1 135 ? -4.615 -15.579 -3.764 1.00 82.12 135 VAL A N 1
ATOM 1025 C CA . VAL A 1 135 ? -4.468 -16.415 -4.962 1.00 82.12 135 VAL A CA 1
ATOM 1026 C C . VAL A 1 135 ? -4.117 -17.853 -4.591 1.00 82.12 135 VAL A C 1
ATOM 1028 O O . VAL A 1 135 ? -3.320 -18.102 -3.695 1.00 82.12 135 VAL A O 1
ATOM 1031 N N . SER A 1 136 ? -4.654 -18.822 -5.332 1.00 78.00 136 SER A N 1
ATOM 1032 C CA . SER A 1 136 ? -4.398 -20.253 -5.088 1.00 78.00 136 SER A CA 1
ATOM 1033 C C . SER A 1 136 ? -3.001 -20.736 -5.511 1.00 78.00 136 SER A C 1
ATOM 1035 O O . SER A 1 136 ? -2.678 -21.913 -5.363 1.00 78.00 136 SER A O 1
ATOM 1037 N N . ASP A 1 137 ? -2.171 -19.857 -6.067 1.00 76.75 137 ASP A N 1
ATOM 1038 C CA . ASP A 1 137 ? -0.837 -20.194 -6.550 1.00 76.75 137 ASP A CA 1
ATOM 1039 C C . ASP A 1 137 ? 0.181 -20.344 -5.417 1.00 76.75 137 ASP A C 1
ATOM 1041 O O . ASP A 1 137 ? 0.241 -19.542 -4.487 1.00 76.75 137 ASP A O 1
ATOM 1045 N N . PHE A 1 138 ? 1.113 -21.287 -5.577 1.00 79.62 138 PHE A N 1
ATOM 1046 C CA . PHE A 1 138 ? 2.305 -21.323 -4.732 1.00 79.62 138 PHE A CA 1
ATOM 1047 C C . PHE A 1 138 ? 3.134 -20.032 -4.904 1.00 79.62 138 PHE A C 1
ATOM 1049 O O . PHE A 1 138 ? 3.357 -19.611 -6.045 1.00 79.62 138 PHE A O 1
ATOM 1056 N N . PRO A 1 139 ? 3.703 -19.449 -3.826 1.00 79.25 139 PRO A N 1
ATOM 1057 C CA . PRO A 1 139 ? 4.405 -18.159 -3.883 1.00 79.25 139 PRO A CA 1
ATOM 1058 C C . PRO A 1 139 ? 5.490 -18.064 -4.966 1.00 79.25 139 PRO A C 1
ATOM 1060 O O . PRO A 1 139 ? 5.649 -17.033 -5.618 1.00 79.25 139 PRO A O 1
ATOM 1063 N N . LYS A 1 140 ? 6.215 -19.163 -5.216 1.00 81.31 140 LYS A N 1
ATOM 1064 C CA . LYS A 1 140 ? 7.247 -19.225 -6.261 1.00 81.31 140 LYS A CA 1
ATOM 1065 C C . LYS A 1 140 ? 6.660 -19.133 -7.675 1.00 81.31 140 LYS A C 1
ATOM 1067 O O . LYS A 1 140 ? 7.239 -18.463 -8.527 1.00 81.31 140 LYS A O 1
ATOM 1072 N N . ALA A 1 141 ? 5.529 -19.794 -7.925 1.00 83.81 141 ALA A N 1
ATOM 1073 C CA . ALA A 1 141 ? 4.842 -19.738 -9.213 1.00 83.81 141 ALA A CA 1
ATOM 1074 C C . ALA A 1 141 ? 4.260 -18.339 -9.454 1.00 83.81 141 ALA A C 1
ATOM 1076 O O . ALA A 1 141 ? 4.456 -17.766 -10.526 1.00 83.81 141 ALA A O 1
ATOM 1077 N N . LEU A 1 142 ? 3.645 -17.752 -8.424 1.00 83.81 142 LEU A N 1
ATOM 1078 C CA . LEU A 1 142 ? 3.125 -16.388 -8.455 1.00 83.81 142 LEU A CA 1
ATOM 1079 C C . LEU A 1 142 ? 4.219 -15.356 -8.760 1.00 83.81 142 LEU A C 1
ATOM 1081 O O . LEU A 1 142 ? 4.074 -14.565 -9.690 1.00 83.81 142 LEU A O 1
ATOM 1085 N N . SER A 1 143 ? 5.341 -15.410 -8.035 1.00 83.50 143 SER A N 1
ATOM 1086 C CA . SER A 1 143 ? 6.500 -14.542 -8.276 1.00 83.50 143 SER A CA 1
ATOM 1087 C C . SER A 1 143 ? 7.018 -14.680 -9.714 1.00 83.50 143 SER A C 1
ATOM 1089 O O . SER A 1 143 ? 7.239 -13.679 -10.393 1.00 83.50 143 SER A O 1
ATOM 1091 N N . GLY A 1 144 ? 7.123 -15.911 -10.231 1.00 85.56 144 GLY A N 1
ATOM 1092 C CA . GLY A 1 144 ? 7.513 -16.160 -11.621 1.00 85.56 144 GLY A CA 1
ATOM 1093 C C . GLY A 1 144 ? 6.549 -15.542 -12.642 1.00 85.56 144 GLY A C 1
ATOM 1094 O O . GLY A 1 144 ? 6.993 -14.893 -13.591 1.00 85.56 144 GLY A O 1
ATOM 1095 N N . ARG A 1 145 ? 5.230 -15.686 -12.437 1.00 85.44 145 ARG A N 1
ATOM 1096 C CA . ARG A 1 145 ? 4.212 -15.080 -13.314 1.00 85.44 145 ARG A CA 1
ATOM 1097 C C . ARG A 1 145 ? 4.277 -13.554 -13.295 1.00 85.44 145 ARG A C 1
ATOM 1099 O O . ARG A 1 145 ? 4.228 -12.950 -14.366 1.00 85.44 145 ARG A O 1
ATOM 1106 N N . LEU A 1 146 ? 4.439 -12.947 -12.118 1.00 86.25 146 LEU A N 1
ATOM 1107 C CA . LEU A 1 146 ? 4.571 -11.494 -11.970 1.00 86.25 146 LEU A CA 1
ATOM 1108 C C . LEU A 1 146 ? 5.833 -10.967 -12.650 1.00 86.25 146 LEU A C 1
ATOM 1110 O O . LEU A 1 146 ? 5.746 -10.047 -13.458 1.00 86.25 146 LEU A O 1
ATOM 1114 N N . ARG A 1 147 ? 6.990 -11.599 -12.422 1.00 88.19 147 ARG A N 1
ATOM 1115 C CA . ARG A 1 147 ? 8.250 -11.257 -13.107 1.00 88.19 147 ARG A CA 1
ATOM 1116 C C . ARG A 1 147 ? 8.106 -11.326 -14.630 1.00 88.19 147 ARG A C 1
ATOM 1118 O O . ARG A 1 147 ? 8.570 -10.435 -15.345 1.00 88.19 147 ARG A O 1
ATOM 1125 N N . GLY A 1 148 ? 7.422 -12.357 -15.129 1.00 88.50 148 GLY A N 1
ATOM 1126 C CA . GLY A 1 148 ? 7.119 -12.505 -16.552 1.00 88.50 148 GLY A CA 1
ATOM 1127 C C . GLY A 1 148 ? 6.179 -11.418 -17.084 1.00 88.50 148 GLY A C 1
ATOM 1128 O O . GLY A 1 148 ? 6.411 -10.896 -18.171 1.00 88.50 148 GLY A O 1
ATOM 1129 N N . ALA A 1 149 ? 5.140 -11.050 -16.330 1.00 88.69 149 ALA A N 1
ATOM 1130 C CA . ALA A 1 149 ? 4.217 -9.977 -16.699 1.00 88.69 149 ALA A CA 1
ATOM 1131 C C . ALA A 1 149 ? 4.908 -8.606 -16.738 1.00 88.69 149 ALA A C 1
ATOM 1133 O O . ALA A 1 149 ? 4.768 -7.893 -17.729 1.00 88.69 149 ALA A O 1
ATOM 1134 N N . ILE A 1 150 ? 5.720 -8.289 -15.725 1.00 89.06 150 ILE A N 1
ATOM 1135 C CA . ILE A 1 150 ? 6.538 -7.068 -15.672 1.00 89.06 150 ILE A CA 1
ATOM 1136 C C . ILE A 1 150 ? 7.485 -7.011 -16.870 1.00 89.06 150 ILE A C 1
ATOM 1138 O O . ILE A 1 150 ? 7.548 -5.996 -17.553 1.00 89.06 150 ILE A O 1
ATOM 1142 N N . SER A 1 151 ? 8.179 -8.113 -17.171 1.00 90.50 151 SER A N 1
ATOM 1143 C CA . SER A 1 151 ? 9.099 -8.167 -18.313 1.00 90.50 151 SER A CA 1
ATOM 1144 C C . SER A 1 151 ? 8.386 -7.928 -19.645 1.00 90.50 151 SER A C 1
ATOM 1146 O O . SER A 1 151 ? 8.895 -7.186 -20.479 1.00 90.50 151 SER A O 1
ATOM 1148 N N . ARG A 1 152 ? 7.191 -8.503 -19.847 1.00 91.62 152 ARG A N 1
ATOM 1149 C CA . ARG A 1 152 ? 6.391 -8.242 -21.056 1.00 91.62 152 ARG A CA 1
ATOM 1150 C C . ARG A 1 152 ? 5.985 -6.776 -21.156 1.00 91.62 152 ARG A C 1
ATOM 1152 O O . ARG A 1 152 ? 6.221 -6.163 -22.191 1.00 91.62 152 ARG A O 1
ATOM 1159 N N . ARG A 1 153 ? 5.452 -6.206 -20.072 1.00 89.38 153 ARG A N 1
ATOM 1160 C CA . ARG A 1 153 ? 5.033 -4.803 -20.049 1.00 89.38 153 ARG A CA 1
ATOM 1161 C C . ARG A 1 153 ? 6.210 -3.860 -20.296 1.00 89.38 153 ARG A C 1
ATOM 1163 O O . ARG A 1 153 ? 6.101 -2.947 -21.098 1.00 89.38 153 ARG A O 1
ATOM 1170 N N . MET A 1 154 ? 7.358 -4.123 -19.679 1.00 89.25 154 MET A N 1
ATOM 1171 C CA . MET A 1 154 ? 8.576 -3.343 -19.898 1.00 89.25 154 MET A CA 1
ATOM 1172 C C . MET A 1 154 ? 9.057 -3.426 -21.354 1.00 89.25 154 MET A C 1
ATOM 1174 O O . MET A 1 154 ? 9.496 -2.428 -21.916 1.00 89.25 154 MET A O 1
ATOM 1178 N N . ALA A 1 155 ? 8.942 -4.596 -21.990 1.00 89.56 155 ALA A N 1
ATOM 1179 C CA . ALA A 1 155 ? 9.271 -4.750 -23.404 1.00 89.56 155 ALA A CA 1
ATOM 1180 C C . ALA A 1 155 ? 8.389 -3.867 -24.301 1.00 89.56 155 ALA A C 1
ATOM 1182 O O . ALA A 1 155 ? 8.902 -3.246 -25.231 1.00 89.56 155 ALA A O 1
ATOM 1183 N N . GLU A 1 156 ? 7.083 -3.820 -24.016 1.00 89.94 156 GLU A N 1
ATOM 1184 C CA . GLU A 1 156 ? 6.114 -2.970 -24.719 1.00 89.94 156 GLU A CA 1
ATOM 1185 C C . GLU A 1 156 ? 6.453 -1.487 -24.540 1.00 89.94 156 GLU A C 1
ATOM 1187 O O . GLU A 1 156 ? 6.578 -0.772 -25.529 1.00 89.94 156 GLU A O 1
ATOM 1192 N N . GLU A 1 157 ? 6.692 -1.044 -23.304 1.00 88.25 157 GLU A N 1
ATOM 1193 C CA . GLU A 1 157 ? 7.019 0.356 -22.996 1.00 88.25 157 GLU A CA 1
ATOM 1194 C C . GLU A 1 157 ? 8.348 0.797 -23.631 1.00 88.25 157 GLU A C 1
ATOM 1196 O O . GLU A 1 157 ? 8.443 1.884 -24.194 1.00 88.25 157 GLU A O 1
ATOM 1201 N N . ILE A 1 158 ? 9.379 -0.057 -23.626 1.00 88.56 158 ILE A N 1
ATOM 1202 C CA . ILE A 1 158 ? 10.659 0.235 -24.295 1.00 88.56 158 ILE A CA 1
ATOM 1203 C C . ILE A 1 158 ? 10.479 0.330 -25.814 1.00 88.56 158 ILE A C 1
ATOM 1205 O O . ILE A 1 158 ? 11.122 1.161 -26.457 1.00 88.56 158 ILE A O 1
ATOM 1209 N N . ALA A 1 159 ? 9.651 -0.537 -26.403 1.00 87.62 159 ALA A N 1
ATOM 1210 C CA . ALA A 1 159 ? 9.366 -0.493 -27.833 1.00 87.62 159 ALA A CA 1
ATOM 1211 C C . ALA A 1 159 ? 8.593 0.780 -28.203 1.00 87.62 159 ALA A C 1
ATOM 1213 O O . ALA A 1 159 ? 8.939 1.430 -29.189 1.00 87.62 159 ALA A O 1
ATOM 1214 N N . GLN A 1 160 ? 7.611 1.155 -27.384 1.00 87.56 160 GLN A N 1
ATOM 1215 C CA . GLN A 1 160 ? 6.831 2.373 -27.557 1.00 87.56 160 GLN A CA 1
ATOM 1216 C C . GLN A 1 160 ? 7.713 3.620 -27.424 1.00 87.56 160 GLN A C 1
ATOM 1218 O O . GLN A 1 160 ? 7.733 4.450 -28.325 1.00 87.56 160 GLN A O 1
ATOM 1223 N N . ALA A 1 161 ? 8.551 3.701 -26.387 1.00 86.06 161 ALA A N 1
ATOM 1224 C CA . ALA A 1 161 ? 9.499 4.802 -26.216 1.00 86.06 161 ALA A CA 1
ATOM 1225 C C . ALA A 1 161 ? 10.479 4.921 -27.397 1.00 86.06 161 ALA A C 1
ATOM 1227 O O . ALA A 1 161 ? 10.804 6.024 -27.836 1.00 86.06 161 ALA A O 1
ATOM 1228 N N . ALA A 1 162 ? 10.939 3.794 -27.948 1.00 86.94 162 ALA A N 1
ATOM 1229 C CA . ALA A 1 162 ? 11.784 3.812 -29.138 1.00 86.94 162 ALA A CA 1
ATOM 1230 C C . ALA A 1 162 ? 11.046 4.352 -30.375 1.00 86.94 162 ALA A C 1
ATOM 1232 O O . ALA A 1 162 ? 11.664 5.048 -31.180 1.00 86.94 162 ALA A O 1
ATOM 1233 N N . ALA A 1 163 ? 9.752 4.055 -30.516 1.00 87.75 163 ALA A N 1
ATOM 1234 C CA . ALA A 1 163 ? 8.919 4.569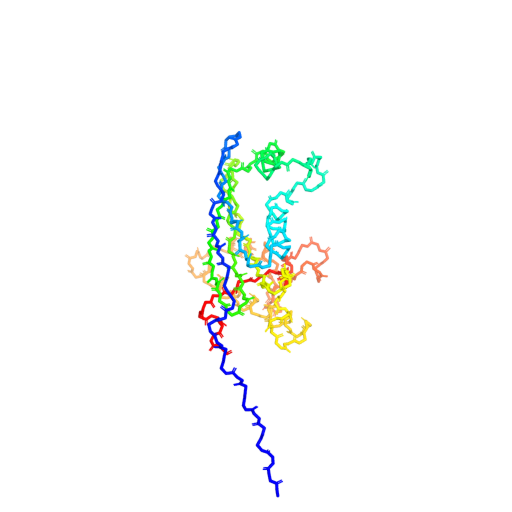 -31.599 1.00 87.75 163 ALA A CA 1
ATOM 1235 C C . ALA A 1 163 ? 8.613 6.069 -31.443 1.00 87.75 163 ALA A C 1
ATOM 1237 O O . ALA A 1 163 ? 8.665 6.798 -32.431 1.00 87.75 163 ALA A O 1
ATOM 1238 N N . ASP A 1 164 ? 8.340 6.524 -30.219 1.00 88.00 164 ASP A N 1
ATOM 1239 C CA . ASP A 1 164 ? 7.900 7.897 -29.947 1.00 88.00 164 ASP A CA 1
ATOM 1240 C C . ASP A 1 164 ? 9.051 8.904 -29.958 1.00 88.00 164 ASP A C 1
ATOM 1242 O O . ASP A 1 164 ? 8.915 10.005 -30.491 1.00 88.00 164 ASP A O 1
ATOM 1246 N N . TYR A 1 165 ? 10.194 8.538 -29.372 1.00 80.19 165 TYR A N 1
ATOM 1247 C CA . TYR A 1 165 ? 11.301 9.475 -29.184 1.00 80.19 165 TYR A CA 1
ATOM 1248 C C . TYR A 1 165 ? 12.409 9.318 -30.225 1.00 80.19 165 TYR A C 1
ATOM 1250 O O . TYR A 1 165 ? 13.137 10.276 -30.475 1.00 80.19 165 TYR A O 1
ATOM 1258 N N . GLY A 1 166 ? 12.599 8.123 -30.799 1.00 72.00 166 GLY A N 1
ATOM 1259 C CA . GLY A 1 166 ? 13.686 7.827 -31.746 1.00 72.00 166 GLY A CA 1
ATOM 1260 C C . GLY A 1 166 ? 15.114 7.994 -31.194 1.00 72.00 166 GLY A C 1
ATOM 1261 O O . GLY A 1 166 ? 16.082 7.655 -31.875 1.00 72.00 166 GLY A O 1
ATOM 1262 N N . ASP A 1 167 ? 15.265 8.494 -29.965 1.00 78.25 167 ASP A N 1
ATOM 1263 C CA . ASP A 1 167 ? 16.542 8.754 -29.317 1.00 78.25 167 ASP A CA 1
ATOM 1264 C C . ASP A 1 167 ? 17.090 7.497 -28.631 1.00 78.25 167 ASP A C 1
ATOM 1266 O O . ASP A 1 167 ? 16.613 7.036 -27.589 1.00 78.25 167 ASP A O 1
ATOM 1270 N N . SER A 1 168 ? 18.162 6.966 -29.214 1.00 78.62 168 SER A N 1
ATOM 1271 C CA . SER A 1 168 ? 18.876 5.802 -28.693 1.00 78.62 168 SER A CA 1
ATOM 1272 C C . SER A 1 168 ? 19.449 6.001 -27.284 1.00 78.62 168 SER A C 1
ATOM 1274 O O . SER A 1 168 ? 19.556 5.017 -26.550 1.00 78.62 168 SER A O 1
ATOM 1276 N N . ALA A 1 169 ? 19.782 7.235 -26.880 1.00 84.56 169 ALA A N 1
ATOM 1277 C CA . ALA A 1 169 ? 20.343 7.517 -25.560 1.00 84.56 169 ALA A CA 1
ATOM 1278 C C . ALA A 1 169 ? 19.267 7.444 -24.470 1.00 84.56 169 ALA A C 1
ATOM 1280 O O . ALA A 1 169 ? 19.463 6.752 -23.471 1.00 84.56 169 ALA A O 1
ATOM 1281 N N . THR A 1 170 ? 18.102 8.059 -24.695 1.00 82.56 170 THR A N 1
ATOM 1282 C CA . THR A 1 170 ? 16.944 7.949 -23.791 1.00 82.56 170 THR A CA 1
ATOM 1283 C C . THR A 1 170 ? 16.489 6.497 -23.628 1.00 82.56 170 THR A C 1
ATOM 1285 O O . THR A 1 170 ? 16.292 6.020 -22.511 1.00 82.56 170 THR A O 1
ATOM 1288 N N . VAL A 1 171 ? 16.389 5.738 -24.725 1.00 84.44 171 VAL A N 1
ATOM 1289 C CA . VAL A 1 171 ? 16.012 4.315 -24.661 1.00 84.44 171 VAL A CA 1
ATOM 1290 C C . VAL A 1 171 ? 17.068 3.480 -23.924 1.00 84.44 171 VAL A C 1
ATOM 1292 O O . VAL A 1 171 ? 16.717 2.542 -23.205 1.00 84.44 171 VAL A O 1
ATOM 1295 N N . ALA A 1 172 ? 18.357 3.797 -24.074 1.00 85.31 172 ALA A N 1
ATOM 1296 C CA . ALA A 1 172 ? 19.426 3.126 -23.338 1.00 85.31 172 ALA A CA 1
ATOM 1297 C C . ALA A 1 172 ? 19.378 3.426 -21.829 1.00 85.31 172 ALA A C 1
ATOM 1299 O O . ALA A 1 172 ? 19.502 2.493 -21.035 1.00 85.31 172 ALA A O 1
ATOM 1300 N N . ASP A 1 173 ? 19.132 4.681 -21.439 1.00 84.00 173 ASP A N 1
ATOM 1301 C CA . ASP A 1 173 ? 18.961 5.083 -20.035 1.00 84.00 173 ASP A CA 1
ATOM 1302 C C . ASP A 1 173 ? 17.762 4.369 -19.395 1.00 84.00 173 ASP A C 1
ATOM 1304 O O . ASP A 1 173 ? 17.898 3.764 -18.332 1.00 84.00 173 ASP A O 1
ATOM 1308 N N . LEU A 1 174 ? 16.610 4.322 -20.076 1.00 82.62 174 LEU A N 1
ATOM 1309 C CA . LEU A 1 174 ? 15.432 3.584 -19.601 1.00 82.62 174 LEU A CA 1
ATOM 1310 C C . LEU A 1 174 ? 15.747 2.099 -19.381 1.00 82.62 174 LEU A C 1
ATOM 1312 O O . LEU A 1 174 ? 15.446 1.545 -18.322 1.00 82.62 174 LEU A O 1
ATOM 1316 N N . ARG A 1 175 ? 16.409 1.453 -20.349 1.00 86.06 175 ARG A N 1
ATOM 1317 C CA . ARG A 1 175 ? 16.821 0.046 -20.219 1.00 86.06 175 ARG A CA 1
ATOM 1318 C C . ARG A 1 175 ? 17.719 -0.171 -19.007 1.00 86.06 175 ARG A C 1
ATOM 1320 O O . ARG A 1 175 ? 17.518 -1.136 -18.275 1.00 86.06 175 ARG A O 1
ATOM 1327 N N . GLN A 1 176 ? 18.682 0.720 -18.785 1.00 84.62 176 GLN A N 1
ATOM 1328 C CA . GLN A 1 176 ? 19.596 0.628 -17.653 1.00 84.62 176 GLN A CA 1
ATOM 1329 C C . GLN A 1 176 ? 18.866 0.826 -16.319 1.00 84.62 176 GLN A C 1
ATOM 1331 O O . GLN A 1 176 ? 19.036 0.014 -15.410 1.00 84.62 176 GLN A O 1
ATOM 1336 N N . ARG A 1 177 ? 18.023 1.858 -16.204 1.00 81.69 177 ARG A N 1
ATOM 1337 C CA . ARG A 1 177 ? 17.277 2.169 -14.974 1.00 81.69 177 ARG A CA 1
ATOM 1338 C C . ARG A 1 177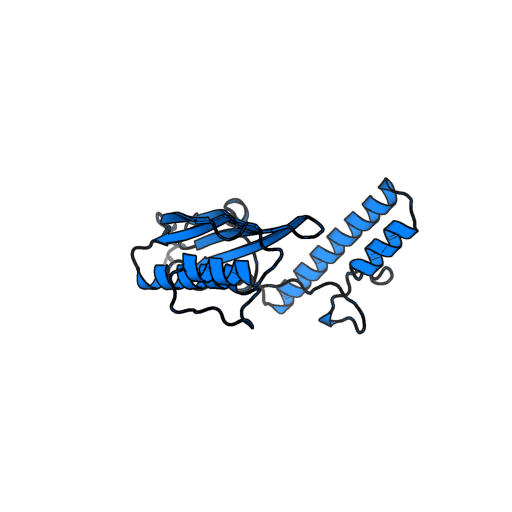 ? 16.339 1.050 -14.549 1.00 81.69 177 ARG A C 1
ATOM 1340 O O . ARG A 1 177 ? 16.238 0.760 -13.362 1.00 81.69 177 ARG A O 1
ATOM 1347 N N . PHE A 1 178 ? 15.678 0.410 -15.509 1.00 82.69 178 PHE A N 1
ATOM 1348 C CA . PHE A 1 178 ? 14.730 -0.669 -15.236 1.00 82.69 178 PHE A CA 1
ATOM 1349 C C . PHE A 1 178 ? 15.359 -2.068 -15.282 1.00 82.69 178 PHE A C 1
ATOM 1351 O O . PHE A 1 178 ? 14.634 -3.059 -15.249 1.00 82.69 178 PHE A O 1
ATOM 1358 N N . GLY A 1 179 ? 16.691 -2.176 -15.355 1.00 86.06 179 GLY A N 1
ATOM 1359 C CA . GLY A 1 179 ? 17.393 -3.463 -15.346 1.00 86.06 179 GLY A CA 1
ATOM 1360 C C . GLY A 1 179 ? 17.043 -4.363 -16.534 1.00 86.06 179 GLY A C 1
ATOM 1361 O O . GLY A 1 179 ? 17.049 -5.583 -16.403 1.00 86.06 179 GLY A O 1
ATOM 1362 N N . TRP A 1 180 ? 16.689 -3.791 -17.683 1.00 89.38 180 TRP A N 1
ATOM 1363 C CA . TRP A 1 180 ? 16.304 -4.548 -18.870 1.00 89.38 180 TRP A CA 1
ATOM 1364 C C . TRP A 1 180 ? 17.513 -5.223 -19.529 1.00 89.38 180 TRP A C 1
ATOM 1366 O O . TRP A 1 180 ? 18.418 -4.552 -20.030 1.00 89.38 180 TRP A O 1
ATOM 1376 N N . ASP A 1 181 ? 17.492 -6.553 -19.618 1.00 87.75 181 ASP A N 1
ATOM 1377 C CA . ASP A 1 181 ? 18.449 -7.323 -20.405 1.00 87.75 181 ASP A CA 1
ATOM 1378 C C . ASP A 1 181 ? 17.888 -7.599 -21.804 1.00 87.75 181 ASP A C 1
ATOM 1380 O O . ASP A 1 181 ? 16.983 -8.411 -22.010 1.00 87.75 181 ASP A O 1
ATOM 1384 N N . ALA A 1 182 ? 18.475 -6.942 -22.804 1.00 84.50 182 ALA A N 1
ATOM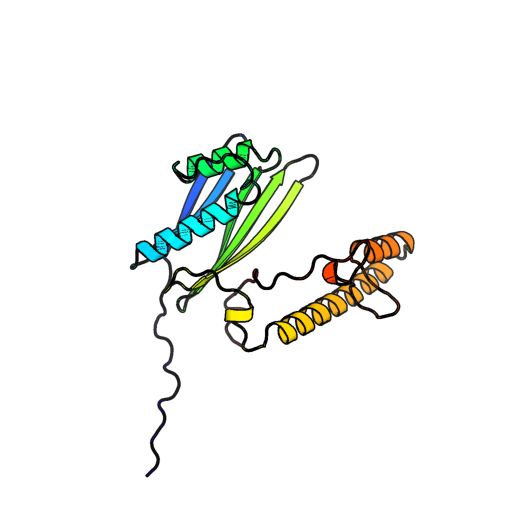 1385 C CA . ALA A 1 182 ? 18.084 -7.104 -24.198 1.00 84.50 182 ALA A CA 1
ATOM 1386 C C . ALA A 1 182 ? 18.345 -8.517 -24.753 1.00 84.50 182 ALA A C 1
ATOM 1388 O O . ALA A 1 182 ? 17.688 -8.904 -25.720 1.00 84.50 182 ALA A O 1
ATOM 1389 N N . ARG A 1 183 ? 19.274 -9.292 -24.169 1.00 85.75 183 ARG A N 1
ATOM 1390 C CA . ARG A 1 183 ? 19.595 -10.654 -24.627 1.00 85.75 183 ARG A CA 1
ATOM 1391 C C . ARG A 1 183 ? 18.511 -11.640 -24.227 1.00 85.75 183 ARG A C 1
ATOM 1393 O O . ARG A 1 183 ? 18.057 -12.423 -25.054 1.00 85.75 183 ARG A O 1
ATOM 1400 N N . THR A 1 184 ? 18.099 -11.591 -22.965 1.00 87.19 184 THR A N 1
ATOM 1401 C CA . THR A 1 184 ? 17.059 -12.473 -22.421 1.00 87.19 184 THR A CA 1
ATOM 1402 C C . THR A 1 184 ? 15.651 -11.906 -22.602 1.00 87.19 184 THR A C 1
ATOM 1404 O O . THR A 1 184 ? 14.679 -12.646 -22.471 1.00 87.19 184 THR A O 1
ATOM 1407 N N . ARG A 1 185 ? 15.537 -10.620 -22.970 1.00 86.81 185 ARG A N 1
ATOM 1408 C CA . ARG A 1 185 ? 14.283 -9.853 -23.082 1.00 86.81 185 ARG A CA 1
ATOM 1409 C C . ARG A 1 185 ? 13.496 -9.890 -21.773 1.00 86.81 185 ARG A C 1
ATOM 1411 O O . ARG A 1 185 ? 12.285 -10.113 -21.764 1.00 86.81 185 ARG A O 1
ATOM 1418 N N . GLN A 1 186 ? 14.217 -9.727 -20.669 1.00 88.50 186 GLN A N 1
ATOM 1419 C CA . GLN A 1 186 ? 13.675 -9.793 -19.321 1.00 88.50 186 GLN A CA 1
ATOM 1420 C C . GLN A 1 186 ? 14.216 -8.659 -18.463 1.00 88.50 186 GLN A C 1
ATOM 1422 O O . GLN A 1 186 ? 15.317 -8.154 -18.677 1.00 88.50 186 GLN A O 1
ATOM 1427 N N . VAL A 1 187 ? 13.426 -8.285 -17.462 1.00 87.25 187 VAL A N 1
ATOM 1428 C CA . VAL A 1 187 ? 13.898 -7.436 -16.372 1.00 87.25 187 VAL A CA 1
ATOM 1429 C C . VAL A 1 187 ? 14.746 -8.284 -15.429 1.00 87.25 187 VAL A C 1
ATOM 1431 O O . VAL A 1 187 ? 14.299 -9.321 -14.936 1.00 87.25 187 VAL A O 1
ATOM 1434 N N . VAL A 1 188 ? 15.969 -7.834 -15.165 1.00 86.00 188 VAL A N 1
ATOM 1435 C CA . VAL A 1 188 ? 16.846 -8.393 -14.141 1.00 86.00 188 VAL A CA 1
ATOM 1436 C C . VAL A 1 188 ? 16.528 -7.701 -12.823 1.00 86.00 188 VAL A C 1
ATOM 1438 O O . VAL A 1 188 ? 16.755 -6.502 -12.652 1.00 86.00 188 VAL A O 1
ATOM 1441 N N . PHE A 1 189 ? 15.993 -8.468 -11.881 1.00 83.38 189 PHE A N 1
ATOM 1442 C CA . PHE A 1 189 ? 15.649 -7.968 -10.556 1.00 83.38 189 PHE A CA 1
ATOM 1443 C C . PHE A 1 189 ? 16.876 -7.945 -9.639 1.00 83.38 189 PHE A C 1
ATOM 1445 O O . PHE A 1 189 ? 17.800 -8.738 -9.803 1.00 83.38 189 PHE A O 1
ATOM 1452 N N . ALA A 1 190 ? 16.884 -7.051 -8.650 1.00 79.50 190 ALA A N 1
ATOM 1453 C CA . ALA A 1 190 ? 18.008 -6.799 -7.748 1.00 79.50 190 ALA A CA 1
ATOM 1454 C C . ALA A 1 190 ? 18.513 -8.065 -7.039 1.00 79.50 190 ALA A C 1
ATOM 1456 O O . ALA A 1 190 ? 19.714 -8.224 -6.857 1.00 79.50 190 ALA A O 1
ATOM 1457 N N . ARG A 1 191 ? 17.618 -9.004 -6.710 1.00 71.44 191 ARG A N 1
ATOM 1458 C CA . ARG A 1 191 ? 17.976 -10.311 -6.139 1.00 71.44 191 ARG A CA 1
ATOM 1459 C C . ARG A 1 191 ? 18.889 -11.144 -7.046 1.00 71.44 191 ARG A C 1
ATOM 1461 O O . ARG A 1 191 ? 19.715 -11.904 -6.550 1.00 71.44 191 ARG A O 1
ATOM 1468 N N . ASP A 1 192 ? 18.720 -11.004 -8.356 1.00 71.38 192 ASP A N 1
ATOM 1469 C CA . ASP A 1 192 ? 19.446 -11.759 -9.378 1.00 71.38 192 ASP A CA 1
ATOM 1470 C C . ASP A 1 192 ? 20.611 -10.944 -9.975 1.00 71.38 192 ASP A C 1
ATOM 1472 O O . ASP A 1 192 ? 21.482 -11.495 -10.654 1.00 71.38 192 ASP A O 1
ATOM 1476 N N . ALA A 1 193 ? 20.652 -9.632 -9.712 1.00 61.25 193 ALA A N 1
ATOM 1477 C CA . ALA A 1 193 ? 21.672 -8.712 -10.197 1.00 61.25 193 ALA A CA 1
ATOM 1478 C C . ALA A 1 193 ? 22.834 -8.558 -9.201 1.00 61.25 193 ALA A C 1
ATOM 1480 O O . ALA A 1 193 ? 22.640 -8.421 -7.999 1.00 61.25 193 ALA A O 1
ATOM 1481 N N . ARG A 1 194 ? 24.072 -8.492 -9.709 1.00 55.78 194 ARG A N 1
ATOM 1482 C CA . ARG A 1 194 ? 25.264 -8.233 -8.877 1.00 55.78 194 ARG A CA 1
ATOM 1483 C C . ARG A 1 194 ? 25.543 -6.747 -8.610 1.00 55.78 194 ARG A C 1
ATOM 1485 O O . ARG A 1 194 ? 26.343 -6.469 -7.725 1.00 55.78 194 ARG A O 1
ATOM 1492 N N . GLN A 1 195 ? 24.967 -5.809 -9.376 1.00 52.44 195 GLN A N 1
ATOM 1493 C CA . GLN A 1 195 ? 25.361 -4.386 -9.298 1.00 52.44 195 GLN A CA 1
ATOM 1494 C C . GLN A 1 195 ? 24.246 -3.337 -9.463 1.00 52.44 195 GLN A C 1
ATOM 1496 O O . GLN A 1 195 ? 24.415 -2.243 -8.943 1.00 52.44 195 GLN A O 1
ATOM 1501 N N . ALA A 1 196 ? 23.121 -3.631 -10.117 1.00 57.97 196 ALA A N 1
ATOM 1502 C CA . ALA A 1 196 ? 21.908 -2.801 -10.114 1.00 57.97 196 ALA A CA 1
ATOM 1503 C C . ALA A 1 196 ? 20.816 -3.584 -10.853 1.00 57.97 196 ALA A C 1
ATOM 1505 O O . ALA A 1 196 ? 21.004 -3.938 -12.014 1.00 57.97 196 ALA A O 1
ATOM 1506 N N . GLY A 1 197 ? 19.716 -3.913 -10.184 1.00 64.12 197 GLY A N 1
ATOM 1507 C CA . GLY A 1 197 ? 18.567 -4.576 -10.801 1.00 64.12 197 GLY A CA 1
ATOM 1508 C C . GLY A 1 197 ? 17.282 -3.893 -10.365 1.00 64.12 197 GLY A C 1
ATOM 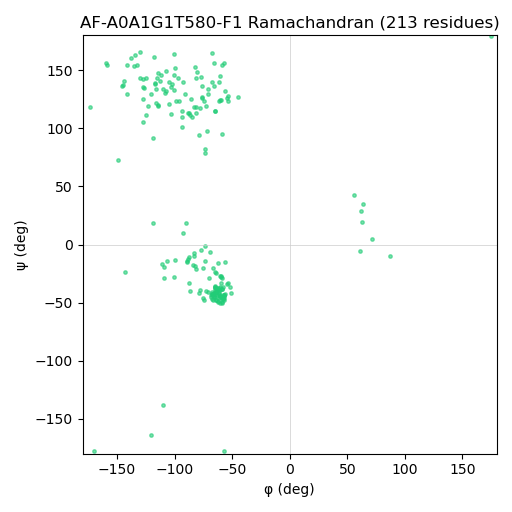1509 O O . GLY A 1 197 ? 17.282 -3.153 -9.380 1.00 64.12 197 GLY A O 1
ATOM 1510 N N . ALA A 1 198 ? 16.192 -4.141 -11.085 1.00 75.25 198 ALA A N 1
ATOM 1511 C CA . ALA A 1 198 ? 14.888 -3.619 -10.701 1.00 75.25 198 ALA A CA 1
ATOM 1512 C C . ALA A 1 198 ? 14.484 -4.147 -9.318 1.00 75.25 198 ALA A C 1
ATOM 1514 O O . ALA A 1 198 ? 14.774 -5.296 -8.974 1.00 75.25 198 ALA A O 1
ATOM 1515 N N . THR A 1 199 ? 13.791 -3.334 -8.526 1.00 75.44 199 THR A N 1
ATOM 1516 C CA . THR A 1 199 ? 13.218 -3.790 -7.255 1.00 75.44 199 THR A CA 1
ATOM 1517 C C . THR A 1 199 ? 12.308 -4.991 -7.505 1.00 75.44 199 THR A C 1
ATOM 1519 O O . THR A 1 199 ? 11.504 -4.989 -8.439 1.00 75.44 199 THR A O 1
ATOM 1522 N N . GLU A 1 200 ? 12.469 -6.047 -6.708 1.00 76.00 200 GLU A N 1
ATOM 1523 C CA . GLU A 1 200 ? 11.634 -7.240 -6.835 1.00 76.00 200 GLU A CA 1
ATOM 1524 C C . GLU A 1 200 ? 10.179 -6.888 -6.482 1.00 76.00 200 GLU A C 1
ATOM 1526 O O . GLU A 1 200 ? 9.967 -6.158 -5.512 1.00 76.00 200 GLU A O 1
ATOM 1531 N N . PRO A 1 201 ? 9.178 -7.362 -7.249 1.00 72.81 201 PRO A N 1
ATOM 1532 C CA . PRO A 1 201 ? 7.784 -7.118 -6.908 1.00 72.81 201 PRO A CA 1
ATOM 1533 C C . PRO A 1 201 ? 7.470 -7.692 -5.527 1.00 72.81 201 PRO A C 1
ATOM 1535 O O . PRO A 1 201 ? 7.677 -8.885 -5.280 1.00 72.81 201 PRO A O 1
ATOM 1538 N N . ASP A 1 202 ? 6.959 -6.839 -4.644 1.00 75.69 202 ASP A N 1
ATOM 1539 C CA . ASP A 1 202 ? 6.514 -7.245 -3.319 1.00 75.69 202 ASP A CA 1
ATOM 1540 C C . ASP A 1 202 ? 5.164 -7.969 -3.426 1.00 75.69 202 ASP A C 1
ATOM 1542 O O . ASP A 1 202 ? 4.211 -7.460 -4.009 1.00 75.69 202 ASP A O 1
ATOM 1546 N N . LEU A 1 203 ? 5.075 -9.179 -2.867 1.00 79.75 203 LEU A N 1
ATOM 1547 C CA . LEU A 1 203 ? 3.822 -9.942 -2.800 1.00 79.75 203 LEU A CA 1
ATOM 1548 C C . LEU A 1 203 ? 2.954 -9.528 -1.605 1.00 79.75 203 LEU A C 1
ATOM 1550 O O . LEU A 1 203 ? 1.827 -10.004 -1.471 1.00 79.75 203 LEU A O 1
ATOM 1554 N N . ASN A 1 204 ? 3.479 -8.683 -0.718 1.00 80.56 204 ASN A N 1
ATOM 1555 C CA . ASN A 1 204 ? 2.771 -8.193 0.460 1.00 80.56 204 ASN A CA 1
ATOM 1556 C C . ASN A 1 204 ? 1.864 -6.998 0.154 1.00 80.56 204 ASN A C 1
ATOM 1558 O O . ASN A 1 204 ? 1.072 -6.608 1.009 1.00 80.56 204 ASN A O 1
ATOM 1562 N N . GLU A 1 205 ? 1.974 -6.426 -1.043 1.00 83.31 205 GLU A N 1
ATOM 1563 C CA . GLU A 1 205 ? 1.232 -5.248 -1.454 1.00 83.31 205 GLU A CA 1
ATOM 1564 C C . GLU A 1 205 ? 0.419 -5.539 -2.715 1.00 83.31 205 GLU A C 1
ATOM 1566 O O . GLU A 1 205 ? 0.948 -5.913 -3.760 1.00 83.31 205 GLU A O 1
ATOM 1571 N N . PHE A 1 206 ? -0.899 -5.411 -2.593 1.00 87.69 206 PHE A N 1
ATOM 1572 C CA . PHE A 1 206 ? -1.838 -5.572 -3.693 1.00 87.69 206 PHE A CA 1
ATOM 1573 C C . PHE A 1 206 ? -3.153 -4.869 -3.361 1.00 87.69 206 PHE A C 1
ATOM 1575 O O . PHE A 1 206 ? -3.541 -4.728 -2.195 1.00 87.69 206 PHE A O 1
ATOM 1582 N N . ALA A 1 207 ? -3.863 -4.483 -4.412 1.00 85.44 207 ALA A N 1
ATOM 1583 C CA . ALA A 1 207 ? -5.194 -3.912 -4.334 1.00 85.44 207 ALA A CA 1
ATOM 1584 C C . ALA A 1 207 ? -6.245 -4.938 -4.757 1.00 85.44 207 ALA A C 1
ATOM 1586 O O . ALA A 1 207 ? -6.073 -5.645 -5.752 1.00 85.44 207 ALA A O 1
ATOM 1587 N N . LEU A 1 208 ? -7.369 -4.962 -4.043 1.00 86.12 208 LEU A N 1
ATOM 1588 C CA . LEU A 1 208 ? -8.596 -5.569 -4.542 1.00 86.12 208 LEU A CA 1
ATOM 1589 C C . LEU A 1 208 ? -9.578 -4.462 -4.892 1.00 86.12 208 LEU A C 1
ATOM 1591 O O . LEU A 1 208 ? -9.836 -3.570 -4.089 1.00 86.12 208 LEU A O 1
ATOM 1595 N N . SER A 1 209 ? -10.161 -4.561 -6.078 1.00 81.25 209 SER A N 1
ATOM 1596 C CA . SER A 1 209 ? -11.316 -3.774 -6.493 1.00 81.25 209 SER A CA 1
ATOM 1597 C C . SER A 1 209 ? -12.487 -4.715 -6.788 1.00 81.25 209 SER A C 1
ATOM 1599 O O . SER A 1 209 ? -12.265 -5.905 -7.029 1.00 81.25 209 SER A O 1
ATOM 1601 N N . PRO A 1 210 ? -13.741 -4.231 -6.815 1.00 76.06 210 PRO A N 1
ATOM 1602 C CA . PRO A 1 210 ? -14.893 -5.068 -7.136 1.00 76.06 210 PRO A CA 1
ATOM 1603 C C . PRO A 1 210 ? -14.738 -5.814 -8.467 1.00 76.06 210 PRO A C 1
ATOM 1605 O O . PRO A 1 210 ? -15.179 -6.952 -8.580 1.00 76.06 210 PRO A O 1
ATOM 1608 N N . GLN A 1 211 ? -14.064 -5.213 -9.455 1.00 67.50 211 GLN A N 1
ATOM 1609 C CA . GLN A 1 211 ? -13.803 -5.850 -10.748 1.00 67.50 211 GLN A CA 1
ATOM 1610 C C . GLN A 1 211 ? -12.795 -7.006 -10.651 1.00 67.50 211 GLN A C 1
ATOM 1612 O O . GLN A 1 211 ? -12.874 -7.942 -11.439 1.00 67.50 211 GLN A O 1
ATOM 1617 N N . ALA A 1 212 ? -11.869 -6.961 -9.690 1.00 60.00 212 ALA A N 1
ATOM 1618 C CA . ALA A 1 212 ? -10.853 -7.994 -9.489 1.00 60.00 212 ALA A CA 1
ATOM 1619 C C . ALA A 1 212 ? -11.359 -9.206 -8.683 1.00 60.00 212 ALA A C 1
ATOM 1621 O O . ALA A 1 212 ? -10.743 -10.265 -8.735 1.00 60.00 212 ALA A O 1
ATOM 1622 N N . VAL A 1 213 ? -12.467 -9.065 -7.944 1.00 57.81 213 VAL A N 1
ATOM 1623 C CA . VAL A 1 213 ? -13.042 -10.128 -7.091 1.00 57.81 213 VAL A CA 1
ATOM 1624 C C . VAL A 1 213 ? -14.020 -11.038 -7.859 1.00 57.81 213 VAL A C 1
ATOM 1626 O O . VAL A 1 213 ? -14.408 -12.086 -7.355 1.00 57.81 213 VAL A O 1
ATOM 1629 N N . LEU A 1 214 ? -14.413 -10.673 -9.085 1.00 46.72 214 LEU A N 1
ATOM 1630 C CA . LEU A 1 214 ? -15.376 -11.425 -9.909 1.00 46.72 214 LEU A CA 1
ATOM 1631 C C . LEU A 1 214 ? -14.736 -12.485 -10.833 1.00 46.72 214 LEU A C 1
ATOM 1633 O O . LEU A 1 214 ? -15.377 -12.897 -11.800 1.00 46.72 214 LEU A O 1
ATOM 1637 N N . LEU A 1 215 ? -13.494 -12.904 -10.565 1.00 37.66 215 LEU A N 1
ATOM 1638 C CA . LEU A 1 215 ? -12.782 -13.940 -11.330 1.00 37.66 215 LEU A CA 1
ATOM 1639 C C . LEU A 1 215 ? -12.885 -15.319 -10.673 1.00 37.66 215 LEU A C 1
ATOM 1641 O O . LEU A 1 215 ? -12.642 -15.404 -9.449 1.00 37.66 215 LEU A O 1
#

Organism: NCBI:txid1908237